Protein AF-A0AAV5TFZ1-F1 (afdb_monomer)

Solvent-accessible surface area (backbone atoms only — not comparable to full-atom values): 11266 Å² total; per-residue (Å²): 116,83,83,77,51,56,68,70,60,54,43,53,53,59,60,73,47,53,71,70,55,48,55,57,45,33,74,72,39,72,68,41,31,50,53,47,30,75,26,56,61,42,80,28,72,37,31,36,39,37,74,44,67,56,76,73,66,87,83,57,84,80,66,71,92,72,70,50,65,26,42,34,42,28,54,55,93,49,75,44,76,33,39,73,65,54,49,49,54,50,46,57,51,40,62,63,62,41,30,54,36,28,26,53,29,33,38,36,44,67,45,96,86,55,58,67,65,59,55,45,66,61,51,70,61,42,46,62,39,26,46,33,43,38,28,78,47,72,70,50,45,54,51,51,52,55,48,50,56,72,74,40,81,84,60,59,54,80,45,80,44,83,49,70,70,46,86,52,95,85,49,77,74,44,41,45,44,39,40,43,37,41,71,54,75,85,77,73,82,84,75,78,84,89,130

Secondary structure (DSSP, 8-state):
-GGGS-HHHHHHHHHHS-HHHHHHHHTT-HHHHHHHHHS---EEEEEEEEEEE----TT-TTS-----EEEEEEETTEEEEE-HHHHHHHHHHHHHH-S-EEEEEEEEE--TTS-HHHHHHHHHTEEEEEEEEE-SSHHHHHHHHHHHHHHHTTTEEEEEEEPPPB--SSS--B--EEEEEEE--------PPP-

Nearest PDB structures (foldseek):
  3e05-assembly1_G  TM=4.568E-01  e=5.303E-02  Geobacter metallireducens GS-15
  1qan-assembly1_A  TM=5.544E-01  e=6.510E-01  Bacillus subtilis
  5cd1-assembly1_D  TM=3.658E-01  e=4.679E-02  Homo sapiens
  1pz1-assembly2_B  TM=3.763E-01  e=3.703E-01  Bacillus subtilis
  3dyt-assembly1_A-2  TM=4.124E-01  e=3.767E+00  Homo sapiens

Sequence (195 aa):
EIFALPNDVLRDIMRRMEIKDRLKLRITCRTFEKLVADTNAGYFDKGSIISCFKRRNFHDFHAHNRKTEMLAINFGDTPFKGDAQSATEFMQLRSRLFNGITFAKFELKVADSIPLEFTRNLIESFKIEELRFHVESQTQLEKCESFSYNFYKKKLDVRHTRCDPLTSTHSGPQRVCRIVMTKGNRNSDSGSVPA

Foldseek 3Di:
DVVVDDLVVLLVVLAPDDLVVLVVQLVPDVVSLVSQAVHAPYEAQEKEKDWDWDDDPPPPPPDDDPRQIWIWIDRHPDIDIGHPVVVVVVQVVCNSRHAEYEYAEYEYEDDPPDPLVSVCVNCVRYHYFWYFYFDQDPVSVVSVVVSCCVNPVPFWDWDFDFDDFDPDVPDPTGGRTGTTTGGPPPPPDPPDDDD

Radius of gyration: 20.82 Å; Cα contacts (8 Å, |Δi|>4): 282; chains: 1; bounding box: 40×48×69 Å

Organism: NCBI:txid358040

InterPro domains:
  IPR001810 F-box domain [PF00646] (4-38)
  IPR001810 F-box domain [PS50181] (1-47)
  IPR001810 F-box domain [SM00256] (5-45)
  IPR036047 F-box-like domain superfamily [SSF81383] (3-38)

Structure (mmCIF, N/CA/C/O backbone):
data_AF-A0AAV5TFZ1-F1
#
_entry.id   AF-A0AAV5TFZ1-F1
#
loop_
_atom_site.group_PDB
_atom_site.id
_atom_site.type_symbol
_atom_site.label_atom_id
_atom_site.label_alt_id
_atom_site.label_comp_id
_atom_site.label_asym_id
_atom_site.label_entity_id
_atom_site.label_seq_id
_atom_site.pdbx_PDB_ins_code
_atom_site.Cartn_x
_atom_site.Cartn_y
_atom_site.Cartn_z
_atom_site.occupancy
_atom_site.B_iso_or_equiv
_atom_site.auth_seq_id
_atom_site.auth_comp_id
_atom_site.auth_asym_id
_atom_site.auth_atom_id
_atom_site.pdbx_PDB_model_num
ATOM 1 N N . GLU A 1 1 ? -20.354 3.788 29.437 1.00 79.56 1 GLU A N 1
ATOM 2 C CA . GLU A 1 1 ? -19.383 4.568 28.638 1.00 79.56 1 GLU A CA 1
ATOM 3 C C . GLU A 1 1 ? -18.561 3.616 27.779 1.00 79.56 1 GLU A C 1
ATOM 5 O O . GLU A 1 1 ? -18.019 2.663 28.318 1.00 79.56 1 GLU A O 1
ATOM 10 N N . ILE A 1 2 ? -18.485 3.817 26.460 1.00 86.56 2 ILE A N 1
ATOM 11 C CA . ILE A 1 2 ? -17.773 2.884 25.560 1.00 86.56 2 ILE A CA 1
ATOM 12 C C . ILE A 1 2 ? -16.264 2.815 25.846 1.00 86.56 2 ILE A C 1
ATOM 14 O O . ILE A 1 2 ? -15.662 1.756 25.729 1.00 86.56 2 ILE A O 1
ATOM 18 N N . PHE A 1 3 ? -15.662 3.919 26.296 1.00 88.00 3 PHE A N 1
ATOM 19 C CA . PHE A 1 3 ? -14.235 3.989 26.626 1.00 88.00 3 PHE A CA 1
ATOM 20 C C . PHE A 1 3 ? -13.863 3.345 27.968 1.00 88.00 3 PHE A C 1
ATOM 22 O O . PHE A 1 3 ? -12.680 3.250 28.273 1.00 88.00 3 PHE A O 1
ATOM 29 N N . ALA A 1 4 ? -14.841 2.879 28.750 1.00 93.56 4 ALA A N 1
ATOM 30 C CA . ALA A 1 4 ? -14.579 2.071 29.940 1.00 93.56 4 ALA A CA 1
ATOM 31 C C . ALA A 1 4 ? -14.235 0.608 29.591 1.00 93.56 4 ALA A C 1
ATOM 33 O O . ALA A 1 4 ? -13.852 -0.164 30.467 1.00 93.56 4 ALA A O 1
ATOM 34 N N . LEU A 1 5 ? -14.386 0.211 28.319 1.00 92.06 5 LEU A N 1
ATOM 35 C CA . LEU A 1 5 ? -14.024 -1.122 27.851 1.00 92.06 5 LEU A CA 1
ATOM 36 C C . LEU A 1 5 ? -12.496 -1.291 27.770 1.00 92.06 5 LEU A C 1
ATOM 38 O O . LEU A 1 5 ? -11.794 -0.351 27.387 1.00 92.06 5 LEU A O 1
ATOM 42 N N . PRO A 1 6 ? -11.972 -2.500 28.043 1.00 93.38 6 PRO A N 1
ATOM 43 C CA . PRO A 1 6 ? -10.570 -2.825 27.811 1.00 93.38 6 PRO A CA 1
ATOM 44 C C . PRO A 1 6 ? -10.116 -2.545 26.368 1.00 93.38 6 PRO A C 1
ATOM 46 O O . PRO A 1 6 ? -10.867 -2.713 25.401 1.00 93.38 6 PRO A O 1
ATOM 49 N N . ASN A 1 7 ? -8.858 -2.125 26.210 1.00 85.19 7 ASN A N 1
ATOM 50 C CA . ASN A 1 7 ? -8.299 -1.710 24.916 1.00 85.19 7 ASN A CA 1
ATOM 51 C C . ASN A 1 7 ? -8.326 -2.816 23.849 1.00 85.19 7 ASN A C 1
ATOM 53 O O . ASN A 1 7 ? -8.468 -2.531 22.663 1.00 85.19 7 ASN A O 1
ATOM 57 N N . ASP A 1 8 ? -8.148 -4.069 24.243 1.00 84.31 8 ASP A N 1
ATOM 58 C CA . ASP A 1 8 ? -8.233 -5.247 23.380 1.00 84.31 8 ASP A CA 1
ATOM 59 C C . ASP A 1 8 ? -9.653 -5.462 22.838 1.00 84.31 8 ASP A C 1
ATOM 61 O O . ASP A 1 8 ? -9.805 -5.681 21.635 1.00 84.31 8 ASP A O 1
ATOM 65 N N . VAL A 1 9 ? -10.685 -5.273 23.669 1.00 90.31 9 VAL A N 1
ATOM 66 C CA . VAL A 1 9 ? -12.096 -5.321 23.244 1.00 90.31 9 VAL A CA 1
ATOM 67 C C . VAL A 1 9 ? -12.403 -4.194 22.260 1.00 90.31 9 VAL A C 1
ATOM 69 O O . VAL A 1 9 ? -12.965 -4.435 21.192 1.00 90.31 9 VAL A O 1
ATOM 72 N N . LEU A 1 10 ? -11.974 -2.964 22.566 1.00 88.69 10 LEU A N 1
ATOM 73 C CA . LEU A 1 10 ? -12.136 -1.822 21.660 1.00 88.69 10 LEU A CA 1
ATOM 74 C C . LEU A 1 10 ? -11.455 -2.066 20.308 1.00 88.69 10 LEU A C 1
ATOM 76 O O . LEU A 1 10 ? -12.015 -1.744 19.260 1.00 88.69 10 LEU A O 1
ATOM 80 N N . ARG A 1 11 ? -10.262 -2.672 20.314 1.00 83.75 11 ARG A N 1
ATOM 81 C CA . ARG A 1 11 ? -9.547 -3.042 19.087 1.00 83.75 11 ARG A CA 1
ATOM 82 C C . ARG A 1 11 ? -10.285 -4.109 18.287 1.00 83.75 11 ARG A C 1
ATOM 84 O O . ARG A 1 11 ? -10.295 -4.008 17.062 1.00 83.75 11 ARG A O 1
ATOM 91 N N . ASP A 1 12 ? -10.885 -5.103 18.939 1.00 83.69 12 ASP A N 1
ATOM 92 C CA . ASP A 1 12 ? -11.656 -6.138 18.244 1.00 83.69 12 ASP A CA 1
ATOM 93 C C . ASP A 1 12 ? -12.926 -5.566 17.604 1.00 83.69 12 ASP A C 1
ATOM 95 O O . ASP A 1 12 ? -13.220 -5.866 16.447 1.00 83.69 12 ASP A O 1
ATOM 99 N N . ILE A 1 13 ? -13.610 -4.645 18.292 1.00 89.12 13 ILE A N 1
ATOM 100 C CA . ILE A 1 13 ? -14.737 -3.896 17.718 1.00 89.12 13 ILE A CA 1
ATOM 101 C C . ILE A 1 13 ? -14.273 -3.133 16.471 1.00 89.12 13 ILE A C 1
ATOM 103 O O . ILE A 1 13 ? -14.836 -3.333 15.397 1.00 89.12 13 ILE A O 1
ATOM 107 N N . MET A 1 14 ? -13.206 -2.327 16.566 1.00 87.38 14 MET A N 1
ATOM 108 C CA . MET A 1 14 ? -12.705 -1.540 15.425 1.00 87.38 14 MET A CA 1
ATOM 109 C C . MET A 1 14 ? -12.285 -2.402 14.225 1.00 87.38 14 MET A C 1
ATOM 111 O O . MET A 1 14 ? -12.377 -1.938 13.090 1.00 87.38 14 MET A O 1
ATOM 115 N N . ARG A 1 15 ? -11.831 -3.643 14.445 1.00 80.94 15 ARG A N 1
ATOM 116 C CA . ARG A 1 15 ? -11.480 -4.584 13.364 1.00 80.94 15 ARG A CA 1
ATOM 117 C C . ARG A 1 15 ? -12.691 -5.093 12.592 1.00 80.94 15 ARG A C 1
ATOM 119 O O . ARG A 1 15 ? -12.553 -5.399 11.414 1.00 80.94 15 ARG A O 1
ATOM 126 N N . ARG A 1 16 ? -13.844 -5.208 13.250 1.00 85.62 16 ARG A N 1
ATOM 127 C CA . ARG A 1 16 ? -15.094 -5.679 12.635 1.00 85.62 16 ARG A CA 1
ATOM 128 C C . ARG A 1 16 ? -15.874 -4.559 11.951 1.00 85.62 16 ARG A C 1
ATOM 130 O O . ARG A 1 16 ? -16.791 -4.841 11.191 1.00 85.62 16 ARG A O 1
ATOM 137 N N . MET A 1 17 ? -15.535 -3.303 12.234 1.00 82.50 17 MET A N 1
ATOM 138 C CA . MET A 1 17 ? -16.204 -2.150 11.643 1.00 82.50 17 MET A CA 1
ATOM 139 C C . MET A 1 17 ? -15.779 -1.927 10.197 1.00 82.50 17 MET A C 1
ATOM 141 O O . MET A 1 17 ? -14.592 -1.964 9.864 1.00 82.50 17 MET A O 1
ATOM 145 N N . GLU A 1 18 ? -16.754 -1.597 9.353 1.00 80.25 18 GLU A N 1
ATOM 146 C CA . GLU A 1 18 ? -16.476 -1.160 7.995 1.00 80.25 18 GLU A CA 1
ATOM 147 C C . GLU A 1 18 ? -15.650 0.128 7.987 1.00 80.25 18 GLU A C 1
ATOM 149 O O . GLU A 1 18 ? -15.740 0.985 8.874 1.00 80.25 18 GLU A O 1
ATOM 154 N N . ILE A 1 19 ? -14.876 0.309 6.917 1.00 77.00 19 ILE A N 1
ATOM 155 C CA . ILE A 1 19 ? -14.022 1.485 6.753 1.00 77.00 19 ILE A CA 1
ATOM 156 C C . ILE A 1 19 ? -14.821 2.792 6.834 1.00 77.00 19 ILE A C 1
ATOM 158 O O . ILE A 1 19 ? -14.370 3.760 7.442 1.00 77.00 19 ILE A O 1
ATOM 162 N N . LYS A 1 20 ? -16.042 2.803 6.284 1.00 78.00 20 LYS A N 1
ATOM 163 C CA . LYS A 1 20 ? -16.938 3.965 6.292 1.00 78.00 20 LYS A CA 1
ATOM 164 C C . LYS A 1 20 ? -17.334 4.357 7.714 1.00 78.00 20 LYS A C 1
ATOM 166 O O . LYS A 1 20 ? -17.339 5.544 8.034 1.00 78.00 20 LYS A O 1
ATOM 171 N N . ASP A 1 21 ? -17.616 3.386 8.575 1.00 84.81 21 ASP A N 1
ATOM 172 C CA . ASP A 1 21 ? -18.022 3.655 9.954 1.00 84.81 21 ASP A CA 1
ATOM 173 C C . ASP A 1 21 ? -16.840 4.064 10.825 1.00 84.81 21 ASP A C 1
ATOM 175 O O . ASP A 1 21 ? -16.968 4.963 11.655 1.00 84.81 21 ASP A O 1
ATOM 179 N N . ARG A 1 22 ? -15.652 3.506 10.570 1.00 85.19 22 ARG A N 1
ATOM 180 C CA . ARG A 1 22 ? -14.409 3.980 11.196 1.00 85.19 22 ARG A CA 1
ATOM 181 C C . ARG A 1 22 ? -14.141 5.452 10.882 1.00 85.19 22 ARG A C 1
ATOM 183 O O . ARG A 1 22 ? -13.750 6.204 11.773 1.00 85.19 22 ARG A O 1
ATOM 190 N N . LEU A 1 23 ? -14.389 5.885 9.643 1.00 81.50 23 LEU A N 1
ATOM 191 C CA . LEU A 1 23 ? -14.258 7.294 9.255 1.00 81.50 23 LEU A CA 1
ATOM 192 C C . LEU A 1 23 ? -15.267 8.191 9.987 1.00 81.50 23 LEU A C 1
ATOM 194 O O . LEU A 1 23 ? -14.889 9.259 10.466 1.00 81.50 23 LEU A O 1
ATOM 198 N N . LYS A 1 24 ? -16.522 7.747 10.132 1.00 85.88 24 LYS A N 1
ATOM 199 C CA . LYS A 1 24 ? -17.548 8.473 10.904 1.00 85.88 24 LYS A CA 1
ATOM 200 C C . LYS A 1 24 ? -17.220 8.546 12.399 1.00 85.88 24 LYS A C 1
ATOM 202 O O . LYS A 1 24 ? -17.413 9.590 13.013 1.00 85.88 24 LYS A O 1
ATOM 207 N N . LEU A 1 25 ? -16.697 7.471 12.988 1.00 88.50 25 LEU A N 1
ATOM 208 C CA . LEU A 1 25 ? -16.260 7.476 14.388 1.00 88.50 25 LEU A CA 1
ATOM 209 C C . LEU A 1 25 ? -15.115 8.457 14.625 1.00 88.50 25 LEU A C 1
ATOM 211 O O . LEU A 1 25 ? -15.050 9.136 15.646 1.00 88.50 25 LEU A O 1
ATOM 215 N N . ARG A 1 26 ? -14.202 8.560 13.660 1.00 83.94 26 ARG A N 1
ATOM 216 C CA . ARG A 1 26 ? -13.047 9.446 13.774 1.00 83.94 26 ARG A CA 1
ATOM 217 C C . ARG A 1 26 ? -13.452 10.912 13.956 1.00 83.94 26 ARG A C 1
ATOM 219 O O . ARG A 1 26 ? -12.813 11.626 14.720 1.00 83.94 26 ARG A O 1
ATOM 226 N N . ILE A 1 27 ? -14.508 11.356 13.274 1.00 86.69 27 ILE A N 1
ATOM 227 C CA . ILE A 1 27 ? -14.981 12.746 13.362 1.00 86.69 27 ILE A CA 1
ATOM 228 C C . ILE A 1 27 ? -15.782 13.029 14.639 1.00 86.69 27 ILE A C 1
ATOM 230 O O . ILE A 1 27 ? -16.093 14.185 14.907 1.00 86.69 27 ILE A O 1
ATOM 234 N N . THR A 1 28 ? -16.125 12.007 15.432 1.00 90.88 28 THR A N 1
ATOM 235 C CA . THR A 1 28 ? -16.981 12.186 16.611 1.00 90.88 28 THR A CA 1
ATOM 236 C C . THR A 1 28 ? -16.225 12.836 17.773 1.00 90.88 28 THR A C 1
ATOM 238 O O . THR A 1 28 ? -16.751 13.747 18.407 1.00 90.88 28 THR A O 1
ATOM 241 N N . CYS A 1 29 ? -14.990 12.401 18.064 1.00 90.94 29 CYS A N 1
ATOM 242 C CA . CYS A 1 29 ? -14.119 13.042 19.059 1.00 90.94 29 CYS A CA 1
ATOM 243 C C . CYS A 1 29 ? -12.639 12.632 18.907 1.00 90.94 29 CYS A C 1
ATOM 245 O O . CYS A 1 29 ? -12.322 11.614 18.291 1.00 90.94 29 CYS A O 1
ATOM 247 N N . ARG A 1 30 ? -11.722 13.380 19.548 1.00 87.56 30 ARG A N 1
ATOM 248 C CA . ARG A 1 30 ? -10.266 13.100 19.527 1.00 87.56 30 ARG A CA 1
ATOM 249 C C . ARG A 1 30 ? -9.902 11.713 20.071 1.00 87.56 30 ARG A C 1
ATOM 251 O O . ARG A 1 30 ? -8.942 11.103 19.608 1.00 87.56 30 ARG A O 1
ATOM 258 N N . THR A 1 31 ? -10.657 11.199 21.042 1.00 89.00 31 THR A N 1
ATOM 259 C CA . THR A 1 31 ? -10.414 9.864 21.613 1.00 89.00 31 THR A CA 1
ATOM 260 C C . THR A 1 31 ? -10.741 8.763 20.606 1.00 89.00 31 THR A C 1
ATOM 262 O O . THR A 1 31 ? -9.948 7.837 20.445 1.00 89.00 31 THR A O 1
ATOM 265 N N . PHE A 1 32 ? -11.855 8.883 19.872 1.00 88.44 32 PHE A N 1
ATOM 266 C CA . PHE A 1 32 ? -12.162 7.968 18.772 1.00 88.44 32 PHE A CA 1
ATOM 267 C C . PHE A 1 32 ? -11.182 8.115 17.616 1.00 88.44 32 PHE A C 1
ATOM 269 O O . PHE A 1 32 ? -10.774 7.104 17.055 1.00 88.44 32 PHE A O 1
ATOM 276 N N . GLU A 1 33 ? -10.758 9.337 17.287 1.00 85.19 33 GLU A N 1
ATOM 277 C CA . GLU A 1 33 ? -9.708 9.545 16.290 1.00 85.19 33 GLU A CA 1
ATOM 278 C C . GLU A 1 33 ? -8.449 8.747 16.637 1.00 85.19 33 GLU A C 1
ATOM 280 O O . 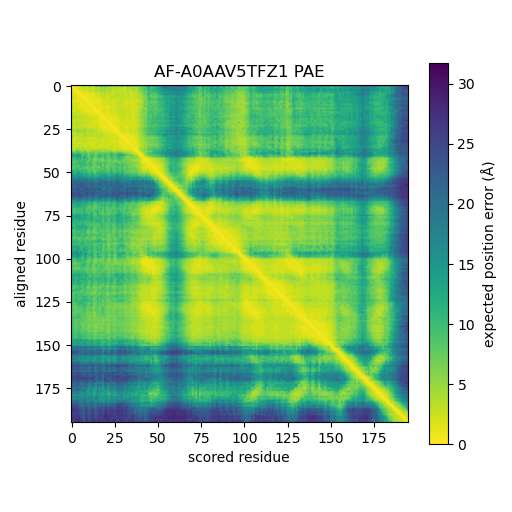GLU A 1 33 ? -7.960 7.987 15.801 1.00 85.19 33 GLU A O 1
ATOM 285 N N . LYS A 1 34 ? -7.967 8.868 17.879 1.00 85.12 34 LYS A N 1
ATOM 286 C CA . LYS A 1 34 ? -6.801 8.122 18.352 1.00 85.12 34 LYS A CA 1
ATOM 287 C C . LYS A 1 34 ? -7.046 6.611 18.327 1.00 85.12 34 LYS A C 1
ATOM 289 O O . LYS A 1 34 ? -6.211 5.871 17.823 1.00 85.12 34 LYS A O 1
ATOM 294 N N . LEU A 1 35 ? -8.209 6.149 18.788 1.00 86.62 35 LEU A N 1
ATOM 295 C CA . LEU A 1 35 ? -8.564 4.726 18.779 1.00 86.62 35 LEU A CA 1
ATOM 296 C C . LEU A 1 35 ? -8.598 4.136 17.356 1.00 86.62 35 LEU A C 1
ATOM 298 O O . LEU A 1 35 ? -8.068 3.050 17.119 1.00 86.62 35 LEU A O 1
ATOM 302 N N . VAL A 1 36 ? -9.196 4.849 16.400 1.00 84.00 36 VAL A N 1
ATOM 303 C CA . VAL A 1 36 ? -9.271 4.439 14.989 1.00 84.00 36 VAL A CA 1
ATOM 304 C C . VAL A 1 36 ? -7.890 4.470 14.332 1.00 84.00 36 VAL A C 1
ATOM 306 O O . VAL A 1 36 ? -7.588 3.585 13.530 1.00 84.00 36 VAL A O 1
ATOM 309 N N . ALA A 1 37 ? -7.056 5.455 14.678 1.00 80.25 37 ALA A N 1
ATOM 310 C CA . ALA A 1 37 ? -5.694 5.578 14.171 1.00 80.25 37 ALA A CA 1
ATOM 311 C C . ALA A 1 37 ? -4.754 4.505 14.739 1.00 80.25 37 ALA A C 1
ATOM 313 O O . ALA A 1 37 ? -3.895 4.024 14.012 1.00 80.25 37 ALA A O 1
ATOM 314 N N . ASP A 1 38 ? -4.920 4.101 15.999 1.00 79.94 38 ASP A N 1
ATOM 315 C CA . ASP A 1 38 ? -4.067 3.107 16.668 1.00 79.94 38 ASP A CA 1
ATOM 316 C C . ASP A 1 38 ? -4.492 1.655 16.375 1.00 79.94 38 ASP A C 1
ATOM 318 O O . ASP A 1 38 ? -3.786 0.697 16.710 1.00 79.94 38 ASP A O 1
ATOM 322 N N . THR A 1 39 ? -5.658 1.458 15.757 1.00 75.94 39 THR A N 1
ATOM 323 C CA . THR A 1 39 ? -6.177 0.136 15.397 1.00 75.94 39 THR A CA 1
ATOM 324 C C . THR A 1 39 ? -5.762 -0.256 13.989 1.00 75.94 39 THR A C 1
ATOM 326 O O . THR A 1 39 ? -5.900 0.521 13.046 1.00 75.94 39 THR A O 1
ATOM 329 N N . ASN A 1 40 ? -5.296 -1.503 13.839 1.00 69.94 40 ASN A N 1
ATOM 330 C CA . ASN A 1 40 ? -4.928 -2.078 12.545 1.00 69.94 40 ASN A CA 1
ATOM 331 C C . ASN A 1 40 ? -6.050 -1.802 11.527 1.00 69.94 40 ASN A C 1
ATOM 333 O O . ASN A 1 40 ? -7.210 -2.168 11.738 1.00 69.94 40 ASN A O 1
ATOM 337 N N . ALA A 1 41 ? -5.713 -1.073 10.467 1.00 71.94 41 ALA A N 1
ATOM 338 C CA . ALA A 1 41 ? -6.666 -0.653 9.446 1.00 71.94 41 ALA A CA 1
ATOM 339 C C . ALA A 1 41 ? -7.233 -1.813 8.612 1.00 71.94 41 ALA A C 1
ATOM 341 O O . ALA A 1 41 ? -8.215 -1.624 7.902 1.00 71.94 41 ALA A O 1
ATOM 342 N N . GLY A 1 42 ? -6.643 -3.001 8.728 1.00 77.50 42 GLY A N 1
ATOM 343 C CA . GLY A 1 42 ? -7.107 -4.212 8.079 1.00 77.50 42 GLY A CA 1
ATOM 344 C C . GLY A 1 42 ? -5.955 -5.053 7.548 1.00 77.50 42 GLY A C 1
ATOM 345 O O . GLY A 1 42 ? -4.799 -4.619 7.459 1.00 77.50 42 GLY A O 1
ATOM 346 N N . TYR A 1 43 ? -6.311 -6.276 7.182 1.00 84.50 43 TYR A N 1
ATOM 347 C CA . TYR A 1 43 ? -5.466 -7.178 6.422 1.00 84.50 43 TYR A CA 1
ATOM 348 C C . TYR A 1 43 ? -5.951 -7.187 4.975 1.00 84.50 43 TYR A C 1
ATOM 350 O O . TYR A 1 43 ? -7.145 -7.330 4.727 1.00 84.50 43 TYR A O 1
ATOM 358 N N . PHE A 1 44 ? -5.027 -7.035 4.036 1.00 88.00 44 PHE A N 1
ATOM 359 C CA . PHE A 1 44 ? -5.285 -7.213 2.617 1.00 88.00 44 PHE A CA 1
ATOM 360 C C . PHE A 1 44 ? -4.444 -8.377 2.113 1.00 88.00 44 PHE A C 1
ATOM 362 O O . PHE A 1 44 ? -3.227 -8.407 2.310 1.00 88.00 44 PHE A O 1
ATOM 369 N N . ASP A 1 45 ? -5.068 -9.297 1.387 1.00 90.81 45 ASP A N 1
ATOM 370 C CA . ASP A 1 45 ? -4.340 -10.413 0.781 1.00 90.81 45 ASP A CA 1
ATOM 371 C C . ASP A 1 45 ? -3.297 -9.913 -0.223 1.00 90.81 45 ASP A C 1
ATOM 373 O O . ASP A 1 45 ? -2.220 -10.492 -0.377 1.00 90.81 45 ASP A O 1
ATOM 377 N N . LYS A 1 46 ? -3.615 -8.824 -0.934 1.00 93.38 46 LYS A N 1
ATOM 378 C CA . LYS A 1 46 ? -2.778 -8.279 -2.002 1.00 93.38 46 LYS A CA 1
ATOM 379 C C . LYS A 1 46 ? -2.784 -6.755 -2.006 1.00 93.38 46 LYS A C 1
ATOM 381 O O . LYS A 1 46 ? -3.816 -6.120 -1.793 1.00 93.38 46 LYS A O 1
ATOM 386 N N . GLY A 1 47 ? -1.633 -6.173 -2.313 1.00 93.12 47 GLY A N 1
ATOM 387 C CA . GLY A 1 47 ? -1.495 -4.771 -2.690 1.00 93.12 47 GLY A CA 1
ATOM 388 C C . GLY A 1 47 ? -0.484 -4.612 -3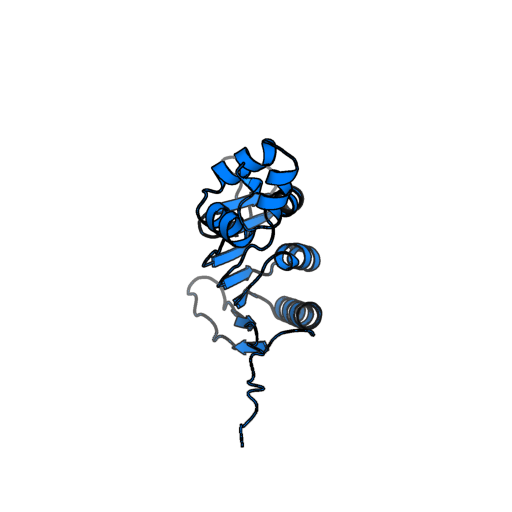.818 1.00 93.12 47 GLY A C 1
ATOM 389 O O . GLY A 1 47 ? 0.346 -5.495 -4.040 1.00 93.12 47 GLY A O 1
ATOM 390 N N . SER A 1 48 ? -0.556 -3.511 -4.561 1.00 93.75 48 SER A N 1
ATOM 391 C CA . SER A 1 48 ? 0.424 -3.255 -5.617 1.00 93.75 48 SER A CA 1
ATOM 392 C C . SER A 1 48 ? 0.621 -1.782 -5.929 1.00 93.75 48 SER A C 1
ATOM 394 O O . SER A 1 48 ? -0.324 -1.003 -5.829 1.00 93.75 48 SER A O 1
ATOM 396 N N . ILE A 1 49 ? 1.807 -1.432 -6.424 1.00 91.94 49 ILE A N 1
ATOM 397 C CA . ILE A 1 49 ? 2.094 -0.134 -7.040 1.00 91.94 49 ILE A CA 1
ATOM 398 C C . ILE A 1 49 ? 2.563 -0.371 -8.467 1.00 91.94 49 ILE A C 1
ATOM 400 O O . ILE A 1 49 ? 3.492 -1.146 -8.705 1.00 91.94 49 ILE A O 1
ATOM 404 N N . ILE A 1 50 ? 1.903 0.289 -9.415 1.00 90.19 50 ILE A N 1
ATOM 405 C CA . ILE A 1 50 ? 2.138 0.114 -10.844 1.00 90.19 50 ILE A CA 1
ATOM 406 C C . ILE A 1 50 ? 2.188 1.493 -11.505 1.00 90.19 50 ILE A C 1
ATOM 408 O O . ILE A 1 50 ? 1.264 2.287 -11.343 1.00 90.19 50 ILE A O 1
ATOM 412 N N . SER A 1 51 ? 3.236 1.772 -12.284 1.00 86.38 51 SER A N 1
ATOM 413 C CA . SER A 1 51 ? 3.203 2.893 -13.231 1.00 86.38 51 SER A CA 1
ATOM 414 C C . SER A 1 51 ? 2.332 2.517 -14.429 1.00 86.38 51 SER A C 1
ATOM 416 O O . SER A 1 51 ? 2.501 1.455 -15.035 1.00 86.38 51 SER A O 1
ATOM 418 N N . CYS A 1 52 ? 1.383 3.379 -14.774 1.00 82.69 52 CYS A N 1
ATOM 419 C CA . CYS A 1 52 ? 0.537 3.229 -15.943 1.00 82.69 52 CYS A CA 1
ATOM 420 C C . CYS A 1 52 ? 0.473 4.541 -16.725 1.00 82.69 52 CYS A C 1
ATOM 422 O O . CYS A 1 52 ? 0.482 5.630 -16.165 1.00 82.69 52 CYS A O 1
ATOM 424 N N . PHE A 1 53 ? 0.375 4.459 -18.046 1.00 79.62 53 PHE A N 1
ATOM 425 C CA . PHE A 1 53 ? 0.207 5.649 -18.875 1.00 79.62 53 PHE A CA 1
ATOM 426 C C . PHE A 1 53 ? -1.276 5.881 -19.122 1.00 79.62 53 PHE A C 1
ATOM 428 O O . PHE A 1 53 ? -1.980 4.972 -19.576 1.00 79.62 53 PHE A O 1
ATOM 435 N N . LYS A 1 54 ? -1.760 7.104 -18.876 1.00 74.31 54 LYS A N 1
ATOM 436 C CA . LYS A 1 54 ? -3.110 7.472 -19.308 1.00 74.31 54 LYS A CA 1
ATOM 437 C C . LYS A 1 54 ? -3.100 7.518 -20.830 1.00 74.31 54 LYS A C 1
ATOM 439 O O . LYS A 1 54 ? -2.507 8.419 -21.423 1.00 74.31 54 LYS A O 1
ATOM 444 N N . ARG A 1 55 ? -3.754 6.555 -21.483 1.00 64.94 55 ARG A N 1
ATOM 445 C CA . ARG A 1 55 ? -4.129 6.743 -22.885 1.00 64.94 55 ARG A CA 1
ATOM 446 C C . ARG A 1 55 ? -5.153 7.873 -22.891 1.00 64.94 55 ARG A C 1
ATOM 448 O O . ARG A 1 55 ? -6.207 7.739 -22.273 1.00 64.94 55 ARG A O 1
ATOM 455 N N . ARG A 1 56 ? -4.819 9.010 -23.508 1.00 59.50 56 ARG A N 1
ATOM 456 C CA . ARG A 1 56 ? -5.849 10.000 -23.834 1.00 59.50 56 ARG A CA 1
ATOM 457 C C . ARG A 1 56 ? -6.869 9.306 -24.732 1.00 59.50 56 ARG A C 1
ATOM 459 O O . ARG A 1 56 ? -6.496 8.442 -25.528 1.00 59.50 56 ARG A O 1
ATOM 466 N N . ASN A 1 57 ? -8.145 9.629 -24.540 1.00 61.16 57 ASN A N 1
ATOM 467 C CA . ASN A 1 57 ? -9.212 9.105 -25.381 1.00 61.16 57 ASN A CA 1
ATOM 468 C C . ASN A 1 57 ? -8.842 9.340 -26.851 1.00 61.16 57 ASN A C 1
ATOM 470 O O . ASN A 1 57 ? -8.287 10.385 -27.188 1.00 61.16 57 ASN A O 1
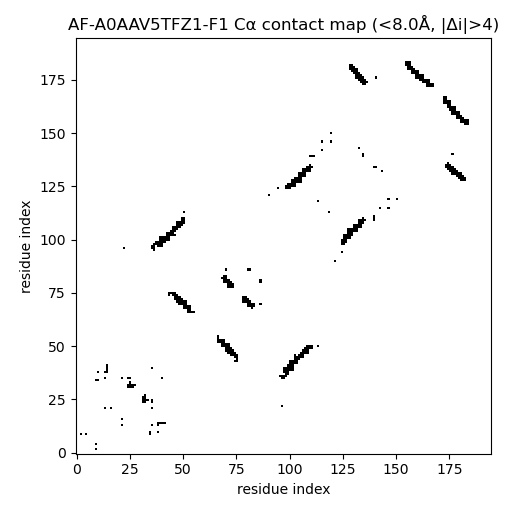ATOM 474 N N . PHE A 1 58 ? -9.151 8.365 -27.706 1.00 56.31 58 PHE A N 1
ATOM 475 C CA . PHE A 1 58 ? -8.783 8.335 -29.126 1.00 56.31 58 PHE A CA 1
ATOM 476 C C . PHE A 1 58 ? -9.224 9.570 -29.936 1.00 56.31 58 PHE A C 1
ATOM 478 O O . PHE A 1 58 ? -8.821 9.699 -31.082 1.00 56.31 58 PHE A O 1
ATOM 485 N N . HIS A 1 59 ? -10.020 10.483 -29.376 1.00 56.78 59 HIS A N 1
ATOM 486 C CA . HIS A 1 59 ? -10.510 11.669 -30.075 1.00 56.78 59 HIS A CA 1
ATOM 487 C C . HIS A 1 59 ? -9.547 12.870 -30.095 1.00 56.78 59 HIS A C 1
ATOM 489 O O . HIS A 1 59 ? -9.760 13.769 -30.898 1.00 56.78 59 HIS A O 1
ATOM 495 N N . ASP A 1 60 ? -8.453 12.867 -29.324 1.00 57.31 60 ASP A N 1
ATOM 496 C CA . ASP A 1 60 ? -7.452 13.954 -29.327 1.00 57.31 60 ASP A CA 1
ATOM 497 C C . ASP A 1 60 ? -6.203 13.604 -30.161 1.00 57.31 60 ASP A C 1
ATOM 499 O O . ASP A 1 60 ? -5.064 13.690 -29.695 1.00 57.31 60 ASP A O 1
ATOM 503 N N . PHE A 1 61 ? -6.399 13.199 -31.421 1.00 54.72 61 PHE A N 1
ATOM 504 C CA . PHE A 1 61 ? -5.313 12.764 -32.318 1.00 54.72 61 PHE A CA 1
ATOM 505 C C . PHE A 1 61 ? -4.260 13.847 -32.627 1.00 54.72 61 PHE A C 1
ATOM 507 O O . PHE A 1 61 ? -3.161 13.519 -33.071 1.00 54.72 61 PHE A O 1
ATOM 514 N N . HIS A 1 62 ? -4.556 15.123 -32.360 1.00 58.88 62 HIS A N 1
ATOM 515 C CA . HIS A 1 62 ? -3.669 16.247 -32.683 1.00 58.88 62 HIS A CA 1
ATOM 516 C C . HIS A 1 62 ? -3.054 16.957 -31.468 1.00 58.88 62 HIS A C 1
ATOM 518 O O . HIS A 1 62 ? -2.181 17.808 -31.633 1.00 58.88 62 HIS A O 1
ATOM 524 N N . ALA A 1 63 ? -3.424 16.589 -30.237 1.00 57.62 63 ALA A N 1
ATOM 525 C CA . ALA A 1 63 ? -2.858 17.202 -29.040 1.00 57.62 63 ALA A CA 1
ATOM 526 C C . ALA A 1 63 ? -1.590 16.453 -28.606 1.00 57.62 63 ALA A C 1
ATOM 528 O O . ALA A 1 63 ? -1.664 15.522 -27.807 1.00 57.62 63 ALA A O 1
ATOM 529 N N . HIS A 1 64 ? -0.442 16.867 -29.158 1.00 55.09 64 HIS A N 1
ATOM 530 C CA . HIS A 1 64 ? 0.932 16.526 -28.760 1.00 55.09 64 HIS A CA 1
ATOM 531 C C . HIS A 1 64 ? 1.073 15.423 -27.696 1.00 55.09 64 HIS A C 1
ATOM 533 O O . HIS A 1 64 ? 0.832 15.673 -26.517 1.00 55.09 64 HIS A O 1
ATOM 539 N N . ASN A 1 65 ? 1.538 14.257 -28.161 1.00 56.72 65 ASN A N 1
ATOM 540 C CA . ASN A 1 65 ? 2.168 13.062 -27.561 1.00 56.72 65 ASN A CA 1
ATOM 541 C C . ASN A 1 65 ? 2.712 13.065 -26.103 1.00 56.72 65 ASN A C 1
ATOM 543 O O . ASN A 1 65 ? 3.622 12.303 -25.776 1.00 56.72 65 ASN A O 1
ATOM 547 N N . ARG A 1 66 ? 2.184 13.861 -25.176 1.00 60.34 66 ARG A N 1
ATOM 548 C CA . ARG A 1 66 ? 2.556 13.812 -23.763 1.00 60.34 66 ARG A CA 1
ATOM 549 C C . ARG A 1 66 ? 1.759 12.694 -23.111 1.00 60.34 66 ARG A C 1
ATOM 551 O O . ARG A 1 66 ? 0.627 12.890 -22.672 1.00 60.34 66 ARG A O 1
ATOM 558 N N . LYS A 1 67 ? 2.356 11.502 -23.073 1.00 69.06 67 LYS A N 1
ATOM 559 C CA . LYS A 1 67 ? 1.905 10.429 -22.187 1.00 69.06 67 LYS A CA 1
ATOM 560 C C . LYS A 1 67 ? 2.052 10.942 -20.757 1.00 69.06 67 LYS A C 1
ATOM 562 O O . LYS A 1 67 ? 3.164 11.035 -20.251 1.00 69.06 67 LYS A O 1
ATOM 567 N N . THR A 1 68 ? 0.942 11.319 -20.129 1.00 75.06 68 THR A N 1
ATOM 568 C CA . THR A 1 68 ? 0.942 11.597 -18.694 1.00 75.06 68 THR A CA 1
ATOM 569 C C . THR A 1 68 ? 1.043 10.260 -17.987 1.00 75.06 68 THR A C 1
ATOM 571 O O . THR A 1 68 ? 0.168 9.394 -18.109 1.00 75.06 68 THR A O 1
ATOM 574 N N . GLU A 1 69 ? 2.156 10.081 -17.304 1.00 80.56 69 GLU A N 1
ATOM 575 C CA . GLU A 1 69 ? 2.343 8.957 -16.420 1.00 80.56 69 GLU A CA 1
ATOM 576 C C . GLU A 1 69 ? 1.458 9.102 -15.183 1.00 80.56 69 GLU A C 1
ATOM 578 O O . GLU A 1 69 ? 1.330 10.181 -14.607 1.00 80.56 69 GLU A O 1
ATOM 583 N N . MET A 1 70 ? 0.826 8.002 -14.802 1.00 86.62 70 MET A N 1
ATOM 584 C CA . MET A 1 70 ? -0.003 7.880 -13.617 1.00 86.62 70 MET A CA 1
ATOM 585 C C . MET A 1 70 ? 0.512 6.730 -12.762 1.00 86.62 70 MET A C 1
ATOM 587 O O . MET A 1 70 ? 0.892 5.670 -13.254 1.00 86.62 70 MET A O 1
ATOM 591 N N . LEU A 1 71 ? 0.433 6.914 -11.458 1.00 88.31 71 LEU A N 1
ATOM 592 C CA . LEU A 1 71 ? 0.616 5.873 -10.476 1.00 88.31 71 LEU A CA 1
ATOM 593 C C . LEU A 1 71 ? -0.736 5.207 -10.197 1.00 88.31 71 LEU A C 1
ATOM 595 O O . LEU A 1 71 ? -1.725 5.881 -9.903 1.00 88.31 71 LEU A O 1
ATOM 599 N N . ALA A 1 72 ? -0.772 3.882 -10.265 1.00 89.50 72 ALA A N 1
ATOM 600 C CA . ALA A 1 72 ? -1.865 3.077 -9.747 1.00 89.50 72 ALA A CA 1
ATOM 601 C C . ALA A 1 72 ? -1.418 2.396 -8.446 1.00 89.50 72 ALA A C 1
ATOM 603 O O . ALA A 1 72 ? -0.464 1.616 -8.454 1.00 89.50 72 ALA A O 1
ATOM 604 N N . ILE A 1 73 ? -2.105 2.684 -7.341 1.00 90.00 73 ILE A N 1
ATOM 605 C CA . ILE A 1 73 ? -1.920 2.022 -6.045 1.00 90.00 73 ILE A CA 1
ATOM 606 C C . ILE A 1 73 ? -3.166 1.180 -5.786 1.00 90.00 73 ILE A C 1
ATOM 608 O O . ILE A 1 73 ? -4.259 1.724 -5.696 1.00 90.00 73 ILE A O 1
ATOM 612 N N . ASN A 1 74 ? -3.021 -0.133 -5.648 1.00 90.81 74 ASN A N 1
ATOM 613 C CA . ASN A 1 74 ? -4.143 -1.029 -5.374 1.00 90.81 74 ASN A CA 1
ATOM 614 C C . ASN A 1 74 ? -4.028 -1.583 -3.956 1.00 90.81 74 ASN A C 1
ATOM 616 O O . ASN A 1 74 ? -2.987 -2.143 -3.605 1.00 90.81 74 ASN A O 1
ATOM 620 N N . PHE A 1 75 ? -5.099 -1.464 -3.170 1.00 88.31 75 PHE A N 1
ATOM 621 C CA . PHE A 1 75 ? -5.263 -2.148 -1.884 1.00 88.31 75 PHE A CA 1
ATOM 622 C C . PHE A 1 75 ? -6.424 -3.138 -2.013 1.00 88.31 75 PHE A C 1
ATOM 624 O O . PHE A 1 75 ? -7.586 -2.729 -2.044 1.00 88.31 75 PHE A O 1
ATOM 631 N N . GLY A 1 76 ? -6.120 -4.431 -2.161 1.00 85.44 76 GLY A N 1
ATOM 632 C CA . GLY A 1 76 ? -7.106 -5.419 -2.605 1.00 85.44 76 GLY A CA 1
ATOM 633 C C . GLY A 1 76 ? -7.756 -4.985 -3.922 1.00 85.44 76 GLY A C 1
ATOM 634 O O . GLY A 1 76 ? -7.058 -4.640 -4.877 1.00 85.44 76 GLY A O 1
ATOM 635 N N . ASP A 1 77 ? -9.086 -4.916 -3.927 1.00 81.25 77 ASP A N 1
ATOM 636 C CA . ASP A 1 77 ? -9.892 -4.521 -5.090 1.00 81.25 77 ASP A CA 1
ATOM 637 C C . ASP A 1 77 ? -10.160 -3.008 -5.174 1.00 81.25 77 ASP A C 1
ATOM 639 O O . ASP A 1 77 ? -10.987 -2.563 -5.968 1.00 81.25 77 ASP A O 1
ATOM 643 N N . THR A 1 78 ? -9.480 -2.195 -4.356 1.00 80.75 78 THR A N 1
ATOM 644 C CA . THR A 1 78 ? -9.658 -0.734 -4.330 1.00 80.75 78 THR A CA 1
ATOM 645 C C . THR A 1 78 ? -8.483 -0.033 -5.023 1.00 80.75 78 THR A C 1
ATOM 647 O O . THR A 1 78 ? -7.440 0.174 -4.393 1.00 80.75 78 THR A O 1
ATOM 650 N N . PRO A 1 79 ? -8.612 0.337 -6.313 1.00 86.69 79 PRO A N 1
ATOM 651 C CA . PRO A 1 79 ? -7.573 1.056 -7.032 1.00 86.69 79 PRO A CA 1
ATOM 652 C C . PRO A 1 79 ? -7.644 2.561 -6.760 1.00 86.69 79 PRO A C 1
ATOM 654 O O . PRO A 1 79 ? -8.675 3.205 -6.950 1.00 86.69 79 PRO A O 1
ATOM 657 N N . PHE A 1 80 ? -6.508 3.149 -6.418 1.00 87.25 80 PHE A N 1
ATOM 658 C CA . PHE A 1 80 ? -6.246 4.575 -6.527 1.00 87.25 80 PHE A CA 1
ATOM 659 C C . PHE A 1 80 ? -5.430 4.828 -7.796 1.00 87.25 80 PHE A C 1
ATOM 661 O O . PHE A 1 80 ? -4.445 4.137 -8.046 1.00 87.25 80 PHE A O 1
ATOM 668 N N . LYS A 1 81 ? -5.826 5.815 -8.604 1.00 89.38 81 LYS A N 1
ATOM 669 C CA . LYS A 1 81 ? -5.097 6.231 -9.809 1.00 89.38 81 LYS A CA 1
ATOM 670 C C . LYS A 1 81 ? -4.915 7.739 -9.781 1.00 89.38 81 LYS A C 1
ATOM 672 O O . LYS A 1 81 ? -5.902 8.463 -9.693 1.00 89.38 81 LYS A O 1
ATOM 677 N N . GLY A 1 82 ? -3.680 8.201 -9.902 1.00 87.44 82 GLY A N 1
ATOM 678 C CA . GLY A 1 82 ? -3.362 9.625 -9.901 1.00 87.44 82 GLY A CA 1
ATOM 679 C C . GLY A 1 82 ? -1.951 9.881 -10.402 1.00 87.44 82 GLY A C 1
ATOM 680 O O . GLY A 1 82 ? -1.201 8.946 -10.660 1.00 87.44 82 GLY A O 1
ATOM 681 N N . ASP A 1 83 ? -1.580 11.142 -10.565 1.00 86.69 83 ASP A N 1
ATOM 682 C CA . ASP A 1 83 ? -0.175 11.507 -10.748 1.00 86.69 83 ASP A CA 1
ATOM 683 C C . ASP A 1 83 ? 0.610 11.385 -9.423 1.00 86.69 83 ASP A C 1
ATOM 685 O O . ASP A 1 83 ? 0.069 11.003 -8.379 1.00 86.69 83 ASP A O 1
ATOM 689 N N . ALA A 1 84 ? 1.911 11.683 -9.457 1.00 80.31 84 ALA A N 1
ATOM 690 C CA . ALA A 1 84 ? 2.773 11.605 -8.276 1.00 80.31 84 ALA A CA 1
ATOM 691 C C . ALA A 1 84 ? 2.334 12.559 -7.147 1.00 80.31 84 ALA A C 1
ATOM 693 O O . ALA A 1 84 ? 2.462 12.223 -5.966 1.00 80.31 84 ALA A O 1
ATOM 694 N N . GLN A 1 85 ? 1.784 13.728 -7.493 1.00 85.25 85 GLN A N 1
ATOM 695 C CA . GLN A 1 85 ? 1.281 14.686 -6.510 1.00 85.25 85 GLN A CA 1
ATOM 696 C C . GLN A 1 85 ? 0.027 14.147 -5.817 1.00 85.25 85 GLN A C 1
ATOM 698 O O . GLN A 1 85 ? -0.003 14.051 -4.591 1.00 85.25 85 GLN A O 1
ATOM 703 N N . SER A 1 86 ? -0.953 13.687 -6.592 1.00 86.38 86 SER A N 1
ATOM 704 C CA . SER A 1 86 ? -2.180 13.066 -6.087 1.00 86.38 86 SER A CA 1
ATOM 705 C C . SER A 1 86 ? -1.867 11.849 -5.215 1.00 86.38 86 SER A C 1
ATOM 707 O O . SER A 1 86 ? -2.504 11.630 -4.188 1.00 86.38 86 SER A O 1
ATOM 709 N N . ALA A 1 87 ? -0.860 11.054 -5.590 1.00 82.62 87 ALA A N 1
ATOM 710 C CA . ALA A 1 87 ? -0.406 9.923 -4.787 1.00 82.62 87 ALA A CA 1
ATOM 711 C C . ALA A 1 87 ? 0.216 10.361 -3.450 1.00 82.62 87 ALA A C 1
ATOM 713 O O . ALA A 1 87 ? 0.023 9.698 -2.432 1.00 82.62 87 ALA A O 1
ATOM 714 N N . THR A 1 88 ? 0.922 11.492 -3.428 1.00 82.44 88 THR A N 1
ATOM 715 C CA . THR A 1 88 ? 1.472 12.082 -2.199 1.00 82.44 88 THR A CA 1
ATOM 716 C C . THR A 1 88 ? 0.359 12.585 -1.279 1.00 82.44 88 THR A C 1
ATOM 718 O O . THR A 1 88 ? 0.365 12.279 -0.088 1.00 82.44 88 THR A O 1
ATOM 721 N N . GLU A 1 89 ? -0.634 13.290 -1.821 1.00 85.31 89 GLU A N 1
ATOM 722 C CA . GLU A 1 89 ? -1.809 13.755 -1.069 1.00 85.31 89 GLU A CA 1
ATOM 723 C C . GLU A 1 89 ? -2.621 12.579 -0.516 1.00 85.31 89 GLU A C 1
ATOM 725 O O . GLU A 1 89 ? -2.968 12.553 0.668 1.00 85.31 89 GLU A O 1
ATOM 730 N N . PHE A 1 90 ? -2.840 11.548 -1.339 1.00 83.69 90 PHE A N 1
ATOM 731 C CA . PHE A 1 90 ? -3.439 10.290 -0.903 1.00 83.69 90 PHE A CA 1
ATOM 732 C C . PHE A 1 90 ? -2.658 9.675 0.257 1.00 83.69 90 PHE A C 1
ATOM 734 O O . PHE A 1 90 ? -3.259 9.190 1.213 1.00 83.69 90 PHE A O 1
ATOM 741 N N . MET A 1 91 ? -1.327 9.738 0.222 1.00 78.75 91 MET A N 1
ATOM 742 C CA . MET A 1 91 ? -0.495 9.199 1.289 1.00 78.75 91 MET A CA 1
ATOM 743 C C . MET A 1 91 ? -0.546 9.988 2.584 1.00 78.75 91 MET A C 1
ATOM 745 O O . MET A 1 91 ? -0.588 9.380 3.654 1.00 78.75 91 MET A O 1
ATOM 749 N N . GLN A 1 92 ? -0.608 11.312 2.506 1.00 81.00 92 GLN A N 1
ATOM 750 C CA . GLN A 1 92 ? -0.830 12.158 3.677 1.00 81.00 92 GLN A CA 1
ATOM 751 C C . GLN A 1 92 ? -2.214 11.920 4.281 1.00 81.00 92 GLN A C 1
ATOM 753 O O . GLN A 1 92 ? -2.367 11.845 5.500 1.00 81.00 92 GLN A O 1
ATOM 758 N N . LEU A 1 93 ? -3.235 11.758 3.439 1.00 77.06 93 LEU A N 1
ATOM 759 C CA . LEU A 1 93 ? -4.570 11.415 3.905 1.00 77.06 93 LEU A CA 1
ATOM 760 C C . LEU A 1 93 ? -4.564 10.025 4.548 1.00 77.06 93 LEU A C 1
ATOM 762 O O . LEU A 1 93 ? -5.040 9.856 5.667 1.00 77.06 93 LEU A O 1
ATOM 766 N N . ARG A 1 94 ? -3.963 9.033 3.889 1.00 78.56 94 ARG A N 1
ATOM 767 C CA . ARG A 1 94 ? -3.890 7.659 4.384 1.00 78.56 94 ARG A CA 1
ATOM 768 C C . ARG A 1 94 ? -3.135 7.566 5.702 1.00 78.56 94 ARG A C 1
ATOM 770 O O . ARG A 1 94 ? -3.619 6.871 6.585 1.00 78.56 94 ARG A O 1
ATOM 777 N N . SER A 1 95 ? -1.983 8.219 5.852 1.00 73.00 95 SER A N 1
ATOM 778 C CA . SER A 1 95 ? -1.193 8.160 7.094 1.00 73.00 95 SER A CA 1
ATOM 779 C C . SER A 1 95 ? -1.958 8.737 8.281 1.00 73.00 95 SER A C 1
ATOM 781 O O . SER A 1 95 ? -1.807 8.275 9.408 1.00 73.00 95 SER A O 1
ATOM 783 N N . ARG A 1 96 ? -2.852 9.698 8.026 1.00 70.69 96 ARG A N 1
ATOM 784 C CA . ARG A 1 96 ? -3.805 10.165 9.029 1.00 70.69 96 ARG A CA 1
ATOM 785 C C . ARG A 1 96 ? -4.879 9.118 9.277 1.00 70.69 96 ARG A C 1
ATOM 787 O O . ARG A 1 96 ? -5.162 8.835 10.437 1.00 70.69 96 ARG A O 1
ATOM 794 N N . LEU A 1 97 ? -5.491 8.578 8.222 1.00 67.31 97 LEU A N 1
ATOM 795 C CA . LEU A 1 97 ? -6.669 7.707 8.289 1.00 67.31 97 LEU A CA 1
ATOM 796 C C . LEU A 1 97 ? -6.397 6.319 8.871 1.00 67.31 97 LEU A C 1
ATOM 798 O O . LEU A 1 97 ? -7.215 5.814 9.637 1.00 67.31 97 LEU A O 1
ATOM 802 N N . PHE A 1 98 ? -5.262 5.724 8.527 1.00 69.62 98 PHE A N 1
ATOM 803 C CA . PHE A 1 98 ? -4.992 4.308 8.711 1.00 69.62 98 PHE A CA 1
ATOM 804 C C . PHE A 1 98 ? -3.541 4.094 9.125 1.00 69.62 98 PHE A C 1
ATOM 806 O O . PHE A 1 98 ? -2.640 4.301 8.315 1.00 69.62 98 PHE A O 1
ATOM 813 N N . ASN A 1 99 ? -3.312 3.565 10.328 1.00 73.38 99 ASN A N 1
ATOM 814 C CA . ASN A 1 99 ? -2.025 2.957 10.660 1.00 73.38 99 ASN A CA 1
ATOM 815 C C . ASN A 1 99 ? -2.122 1.430 10.652 1.00 73.38 99 ASN A C 1
ATOM 817 O O . ASN A 1 99 ? -3.184 0.827 10.827 1.00 73.38 99 ASN A O 1
ATOM 821 N N . GLY A 1 100 ? -0.976 0.793 10.415 1.00 76.62 100 GLY A N 1
ATOM 822 C CA . GLY A 1 100 ? -0.834 -0.651 10.582 1.00 76.62 100 GLY A CA 1
ATOM 823 C C . GLY A 1 100 ? -1.582 -1.504 9.558 1.00 76.62 100 GLY A C 1
ATOM 824 O O . GLY A 1 100 ? -1.950 -2.624 9.894 1.00 76.62 100 GLY A O 1
ATOM 825 N N . ILE A 1 101 ? -1.790 -1.016 8.328 1.00 84.88 101 ILE A N 1
ATOM 826 C CA . ILE A 1 101 ? -2.281 -1.870 7.232 1.00 84.88 101 ILE A CA 1
ATOM 827 C C . ILE A 1 101 ? -1.309 -3.033 7.055 1.00 84.88 101 ILE A C 1
ATOM 829 O O . ILE A 1 101 ? -0.097 -2.819 6.965 1.00 84.88 101 ILE A O 1
ATOM 833 N N . THR A 1 102 ? -1.846 -4.250 7.017 1.00 88.00 102 THR A N 1
ATOM 834 C CA . THR A 1 102 ? -1.059 -5.454 6.761 1.00 88.00 102 THR A CA 1
ATOM 835 C C . THR A 1 102 ? -1.363 -5.996 5.370 1.00 88.00 102 THR A C 1
ATOM 837 O O . THR A 1 102 ? -2.528 -6.107 5.004 1.00 88.00 102 THR A O 1
ATOM 840 N N . PHE A 1 103 ? -0.324 -6.339 4.612 1.00 90.25 103 PHE A N 1
ATOM 841 C CA . PHE A 1 103 ? -0.434 -7.016 3.325 1.00 90.25 103 PHE A CA 1
ATOM 842 C C . PHE A 1 103 ? 0.196 -8.402 3.415 1.00 90.25 103 PHE A C 1
ATOM 844 O O . PHE A 1 103 ? 1.372 -8.499 3.776 1.00 90.25 103 PHE A O 1
ATOM 851 N N . ALA A 1 104 ? -0.544 -9.447 3.028 1.00 90.12 104 ALA A N 1
ATOM 852 C CA . ALA A 1 104 ? 0.044 -10.775 2.824 1.00 90.12 104 ALA A CA 1
ATOM 853 C C . ALA A 1 104 ? 1.123 -10.694 1.745 1.00 90.12 104 ALA A C 1
ATOM 855 O O . ALA A 1 104 ? 2.248 -11.159 1.900 1.00 90.12 104 ALA A O 1
ATOM 856 N N . LYS A 1 105 ? 0.774 -10.033 0.642 1.00 92.50 105 LYS A N 1
ATOM 857 C CA . LYS A 1 105 ? 1.629 -9.885 -0.520 1.00 92.50 105 LYS A CA 1
ATOM 858 C C . LYS A 1 105 ? 1.514 -8.479 -1.091 1.00 92.50 105 LYS A C 1
ATOM 860 O O . LYS A 1 105 ? 0.416 -7.987 -1.335 1.00 92.50 105 LYS A O 1
ATOM 865 N N . PHE A 1 106 ? 2.647 -7.847 -1.353 1.00 92.50 106 PHE A N 1
ATOM 866 C CA . PHE A 1 106 ? 2.715 -6.526 -1.958 1.00 92.50 106 PHE A CA 1
ATOM 867 C C . PHE A 1 106 ? 3.627 -6.550 -3.182 1.00 92.50 106 PHE A C 1
ATOM 869 O O . PHE A 1 106 ? 4.766 -7.001 -3.095 1.00 92.50 106 PHE A O 1
ATOM 876 N N . GLU A 1 107 ? 3.133 -6.090 -4.327 1.00 93.00 107 GLU A N 1
ATOM 877 C CA . GLU A 1 107 ? 3.873 -6.105 -5.589 1.00 93.00 107 GLU A CA 1
ATOM 878 C C . GLU A 1 107 ? 4.263 -4.695 -6.042 1.00 93.00 107 GLU A C 1
ATOM 880 O O . GLU A 1 107 ? 3.431 -3.798 -6.147 1.00 93.00 107 GLU A O 1
ATOM 885 N N . LEU A 1 108 ? 5.535 -4.502 -6.367 1.00 91.62 108 LEU A N 1
ATOM 886 C CA . LEU A 1 108 ? 6.078 -3.247 -6.867 1.00 91.62 108 LEU A CA 1
ATOM 887 C C . LEU A 1 108 ? 6.526 -3.427 -8.306 1.00 91.62 108 LEU A C 1
ATOM 889 O O . LEU A 1 108 ? 7.537 -4.079 -8.556 1.00 91.62 108 LEU A O 1
ATOM 893 N N . LYS A 1 109 ? 5.811 -2.831 -9.260 1.00 90.50 109 LYS A N 1
ATOM 894 C CA . LYS A 1 109 ? 6.328 -2.725 -10.622 1.00 90.50 109 LYS A CA 1
ATOM 895 C C . LYS A 1 109 ? 7.253 -1.519 -10.704 1.00 90.50 109 LYS A C 1
ATOM 897 O O . LYS A 1 109 ? 6.789 -0.380 -10.695 1.00 90.50 109 LYS A O 1
ATOM 902 N N . VAL A 1 110 ? 8.556 -1.779 -10.759 1.00 83.56 110 VAL A N 1
ATOM 903 C CA . VAL A 1 110 ? 9.562 -0.719 -10.779 1.00 83.56 110 VAL A CA 1
ATOM 904 C C . VAL A 1 110 ? 9.584 -0.096 -12.163 1.00 83.56 110 VAL A C 1
ATOM 906 O O . VAL A 1 110 ? 9.870 -0.759 -13.153 1.00 83.56 110 VAL A O 1
ATOM 909 N N . ALA A 1 111 ? 9.260 1.189 -12.215 1.00 85.75 111 ALA A N 1
ATOM 910 C CA . ALA A 1 111 ? 9.418 2.018 -13.397 1.00 85.75 111 ALA A CA 1
ATOM 911 C C . ALA A 1 111 ? 10.506 3.055 -13.115 1.00 85.75 111 ALA A C 1
ATOM 913 O O . ALA A 1 111 ? 10.620 3.542 -11.991 1.00 85.75 111 ALA A O 1
ATOM 914 N N . ASP A 1 112 ? 11.302 3.404 -14.125 1.00 84.25 112 ASP A N 1
ATOM 915 C CA . ASP A 1 112 ? 12.414 4.355 -13.961 1.00 84.25 112 ASP A CA 1
ATOM 916 C C . ASP A 1 112 ? 11.968 5.767 -13.582 1.00 84.25 112 ASP A C 1
ATOM 918 O O . ASP A 1 112 ? 12.733 6.548 -13.023 1.00 84.25 112 ASP A O 1
ATOM 922 N N . SER A 1 113 ? 10.713 6.058 -13.858 1.00 82.38 113 SER A N 1
ATOM 923 C CA . SER A 1 113 ? 10.002 7.286 -13.566 1.00 82.38 113 SER A CA 1
ATOM 924 C C . SER A 1 113 ? 9.437 7.382 -12.151 1.00 82.38 113 SER A C 1
ATOM 926 O O . SER A 1 113 ? 9.131 8.488 -11.709 1.00 82.38 113 SER A O 1
ATOM 928 N N . ILE A 1 114 ? 9.292 6.267 -11.426 1.00 80.81 114 ILE A N 1
ATOM 929 C CA . ILE A 1 114 ? 8.853 6.300 -10.028 1.00 80.81 114 ILE A CA 1
ATOM 930 C C . ILE A 1 114 ? 10.100 6.435 -9.150 1.00 80.81 114 ILE A C 1
ATOM 932 O O . ILE A 1 114 ? 10.919 5.511 -9.107 1.00 80.81 114 ILE A O 1
ATOM 936 N N . PRO A 1 115 ? 10.247 7.534 -8.385 1.00 84.50 115 PRO A N 1
ATOM 937 C CA . PRO A 1 115 ? 11.342 7.654 -7.441 1.00 84.50 115 PRO A CA 1
ATOM 938 C C . PRO A 1 115 ? 11.286 6.525 -6.412 1.00 84.50 115 PRO A C 1
ATOM 940 O O . PRO A 1 115 ? 10.263 6.256 -5.775 1.00 84.50 115 PRO A O 1
ATOM 943 N N . LEU A 1 116 ? 12.420 5.864 -6.218 1.00 82.75 116 LEU A N 1
ATOM 944 C CA . LEU A 1 116 ? 12.525 4.753 -5.281 1.00 82.75 116 LEU A CA 1
ATOM 945 C C . LEU A 1 116 ? 12.237 5.193 -3.832 1.00 82.75 116 LEU A C 1
ATOM 947 O O . LEU A 1 116 ? 11.646 4.446 -3.053 1.00 82.75 116 LEU A O 1
ATOM 951 N N . GLU A 1 117 ? 12.607 6.427 -3.490 1.00 84.69 117 GLU A N 1
ATOM 952 C CA . GLU A 1 117 ? 12.328 7.052 -2.195 1.00 84.69 117 GLU A CA 1
ATOM 953 C C . GLU A 1 117 ? 10.828 7.247 -1.948 1.00 84.69 117 GLU A C 1
ATOM 9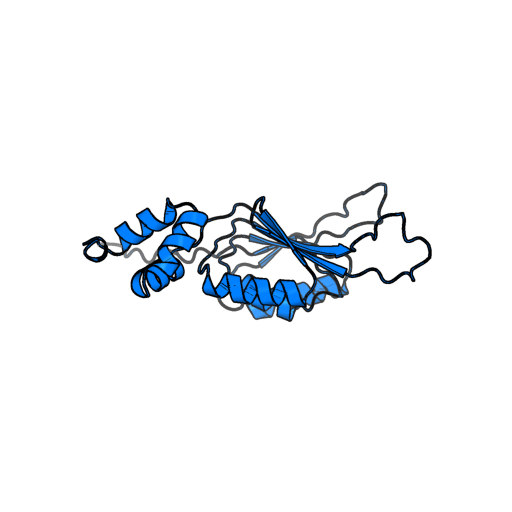55 O O . GLU A 1 117 ? 10.339 6.952 -0.861 1.00 84.69 117 GLU A O 1
ATOM 960 N N . PHE A 1 118 ? 10.069 7.639 -2.974 1.00 84.81 118 PHE A N 1
ATOM 961 C CA . PHE A 1 118 ? 8.612 7.707 -2.874 1.00 84.81 118 PHE A CA 1
ATOM 962 C C . PHE A 1 118 ? 8.028 6.330 -2.524 1.00 84.81 118 PHE A C 1
ATOM 964 O O . PHE A 1 118 ? 7.235 6.200 -1.593 1.00 84.81 118 PHE A O 1
ATOM 971 N N . THR A 1 119 ? 8.484 5.285 -3.222 1.00 86.62 119 THR A N 1
ATOM 972 C CA . THR A 1 119 ? 8.040 3.906 -2.969 1.00 86.62 119 THR A CA 1
ATOM 973 C C . THR A 1 119 ? 8.405 3.452 -1.555 1.00 86.62 119 THR A C 1
ATOM 975 O O . THR A 1 119 ? 7.598 2.801 -0.894 1.00 86.62 119 THR A O 1
ATOM 978 N N . ARG A 1 120 ? 9.591 3.837 -1.063 1.00 86.94 120 ARG A N 1
ATOM 979 C CA . ARG A 1 120 ? 10.044 3.575 0.310 1.00 86.94 120 ARG A CA 1
ATOM 980 C C . ARG A 1 120 ? 9.086 4.174 1.332 1.00 86.94 120 ARG A C 1
ATOM 982 O O . ARG A 1 120 ? 8.544 3.430 2.143 1.00 86.94 120 ARG A O 1
ATOM 989 N N . ASN A 1 121 ? 8.860 5.482 1.250 1.00 85.44 121 ASN A N 1
ATOM 990 C CA . ASN A 1 121 ? 8.032 6.223 2.202 1.00 85.44 121 ASN A CA 1
ATOM 991 C C . ASN A 1 121 ? 6.590 5.697 2.210 1.00 85.44 121 ASN A C 1
ATOM 993 O O . ASN A 1 121 ? 5.935 5.629 3.249 1.00 85.44 121 ASN A O 1
ATOM 997 N N . LEU A 1 122 ? 6.108 5.273 1.041 1.00 84.19 122 LEU A N 1
ATOM 998 C CA . LEU A 1 122 ? 4.797 4.666 0.871 1.00 84.19 122 LEU A CA 1
ATOM 999 C C . LEU A 1 122 ? 4.678 3.342 1.636 1.00 84.19 122 LEU A C 1
ATOM 1001 O O . LEU A 1 122 ? 3.779 3.196 2.470 1.00 84.19 122 LEU A O 1
ATOM 1005 N N . ILE A 1 123 ? 5.602 2.405 1.417 1.00 87.69 123 ILE A N 1
ATOM 1006 C CA . ILE A 1 123 ? 5.498 1.070 2.015 1.00 87.69 123 ILE A CA 1
ATOM 1007 C C . ILE A 1 123 ? 6.015 0.969 3.457 1.00 87.69 123 ILE A C 1
ATOM 1009 O O . ILE A 1 123 ? 5.663 0.017 4.146 1.00 87.69 123 ILE A O 1
ATOM 1013 N N . GLU A 1 124 ? 6.815 1.926 3.942 1.00 85.44 124 GLU A N 1
ATOM 1014 C CA . GLU A 1 124 ? 7.349 1.951 5.322 1.00 85.44 124 GLU A CA 1
ATOM 1015 C C . GLU A 1 124 ? 6.249 1.912 6.386 1.00 85.44 124 GLU A C 1
ATOM 1017 O O . GLU A 1 124 ? 6.392 1.333 7.462 1.00 85.44 124 GLU A O 1
ATOM 1022 N N . SER A 1 125 ? 5.102 2.478 6.043 1.00 80.62 125 SER A N 1
ATOM 1023 C CA . SER A 1 125 ? 3.929 2.548 6.902 1.00 80.62 125 SER A CA 1
ATOM 1024 C C . SER A 1 125 ? 3.023 1.302 6.835 1.00 80.62 125 SER A C 1
ATOM 1026 O O . SER A 1 125 ? 1.936 1.288 7.435 1.00 80.62 125 SER A O 1
ATOM 1028 N N . PHE A 1 126 ? 3.433 0.271 6.088 1.00 85.81 126 PHE A N 1
ATOM 1029 C CA . PHE A 1 126 ? 2.728 -0.999 5.935 1.00 85.81 126 PHE A CA 1
ATOM 1030 C C . PHE A 1 126 ? 3.479 -2.135 6.631 1.00 85.81 126 PHE A C 1
ATOM 1032 O O . PHE A 1 126 ? 4.706 -2.208 6.636 1.00 85.81 126 PHE A O 1
ATOM 1039 N N . LYS A 1 127 ? 2.726 -3.090 7.175 1.00 86.00 127 LYS A N 1
ATOM 1040 C CA . LYS A 1 127 ? 3.265 -4.395 7.550 1.00 86.00 127 LYS A CA 1
ATOM 1041 C C . LYS A 1 127 ? 3.133 -5.315 6.339 1.00 86.00 127 LYS A C 1
ATOM 1043 O O . LYS A 1 127 ? 2.036 -5.753 6.028 1.00 86.00 127 LYS A O 1
ATOM 1048 N N . ILE A 1 128 ? 4.232 -5.607 5.659 1.00 88.06 128 ILE A N 1
ATOM 1049 C CA . ILE A 1 128 ? 4.225 -6.460 4.464 1.00 88.06 128 ILE A CA 1
ATOM 1050 C C . ILE A 1 128 ? 4.834 -7.814 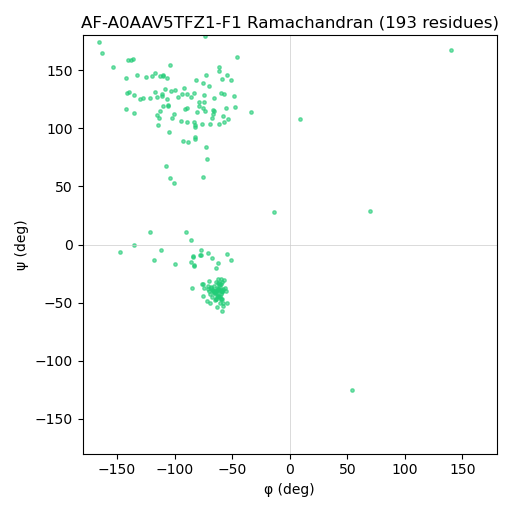4.823 1.00 88.06 128 ILE A C 1
ATOM 1052 O O . ILE A 1 128 ? 5.933 -7.870 5.375 1.00 88.06 128 ILE A O 1
ATOM 1056 N N . GLU A 1 129 ? 4.103 -8.895 4.558 1.00 87.94 129 GLU A N 1
ATOM 1057 C CA . GLU A 1 129 ? 4.562 -10.266 4.811 1.00 87.94 129 GLU A CA 1
ATOM 1058 C C . GLU A 1 129 ? 5.394 -10.812 3.655 1.00 87.94 129 GLU A C 1
ATOM 1060 O O . GLU A 1 129 ? 6.378 -11.491 3.914 1.00 87.94 129 GLU A O 1
ATOM 1065 N N . GLU A 1 130 ? 5.040 -10.479 2.413 1.00 88.38 130 GLU A N 1
ATOM 1066 C CA . GLU A 1 130 ? 5.816 -10.769 1.210 1.00 88.38 130 GLU A CA 1
ATOM 1067 C C . GLU A 1 130 ? 5.868 -9.532 0.302 1.00 88.38 130 GLU A C 1
ATOM 1069 O O . GLU A 1 130 ? 4.858 -9.129 -0.271 1.00 88.38 130 GLU A O 1
ATOM 1074 N N . LEU A 1 131 ? 7.051 -8.941 0.125 1.00 89.06 131 LEU A N 1
ATOM 1075 C CA . LEU A 1 131 ? 7.283 -7.880 -0.862 1.00 89.06 131 LEU A CA 1
ATOM 1076 C C . LEU A 1 131 ? 7.875 -8.488 -2.134 1.00 89.06 131 LEU A C 1
ATOM 1078 O O . LEU A 1 131 ? 8.886 -9.169 -2.025 1.00 89.06 131 LEU A O 1
ATOM 1082 N N . ARG A 1 132 ? 7.285 -8.228 -3.308 1.00 90.12 132 ARG A N 1
ATOM 1083 C CA . ARG A 1 132 ? 7.796 -8.646 -4.625 1.00 90.12 132 ARG A CA 1
ATOM 1084 C C . ARG A 1 132 ? 8.074 -7.441 -5.508 1.00 90.12 132 ARG A C 1
ATOM 1086 O O . ARG A 1 132 ? 7.299 -6.489 -5.507 1.00 90.12 132 ARG A O 1
ATOM 1093 N N . PHE A 1 133 ? 9.114 -7.532 -6.328 1.00 89.00 133 PHE A N 1
ATOM 1094 C CA . PHE A 1 133 ? 9.402 -6.550 -7.368 1.00 89.00 133 PHE A CA 1
ATOM 1095 C C . PHE A 1 133 ? 9.152 -7.159 -8.747 1.00 89.00 133 PHE A C 1
ATOM 1097 O O . PHE A 1 133 ? 9.399 -8.337 -8.977 1.00 89.00 133 PHE A O 1
ATOM 1104 N N . HIS A 1 134 ? 8.668 -6.348 -9.676 1.00 88.44 134 HIS A N 1
ATOM 1105 C CA . HIS A 1 134 ? 8.656 -6.656 -11.098 1.00 88.44 134 HIS A CA 1
ATOM 1106 C C . HIS A 1 134 ? 9.614 -5.679 -11.759 1.00 88.44 134 HIS A C 1
ATOM 1108 O O . HIS A 1 134 ? 9.385 -4.469 -11.719 1.00 88.44 134 HIS A O 1
ATOM 1114 N N . VAL A 1 135 ? 10.699 -6.213 -12.308 1.00 86.94 135 VAL A N 1
ATOM 1115 C CA . VAL A 1 135 ? 11.766 -5.450 -12.957 1.00 86.94 135 VAL A CA 1
ATOM 1116 C C . VAL A 1 135 ? 11.828 -5.839 -14.427 1.00 86.94 135 VAL A C 1
ATOM 1118 O O . VAL A 1 135 ? 11.520 -6.967 -14.794 1.00 86.94 135 VAL A O 1
ATOM 1121 N N . GLU A 1 136 ? 12.199 -4.903 -15.285 1.00 85.25 136 GLU A N 1
ATOM 1122 C CA . GLU A 1 136 ? 12.320 -5.118 -16.730 1.00 85.25 136 GLU A CA 1
ATOM 1123 C C . GLU A 1 136 ? 13.768 -4.910 -17.209 1.00 85.25 136 GLU A C 1
ATOM 1125 O O . GLU A 1 136 ? 14.124 -5.338 -18.305 1.00 85.25 136 GLU A O 1
ATOM 1130 N N . SER A 1 137 ? 14.633 -4.316 -16.377 1.00 86.00 137 SER A N 1
ATOM 1131 C CA . SER A 1 137 ? 16.038 -4.044 -16.698 1.00 86.00 137 SER A CA 1
ATOM 1132 C C . SER A 1 137 ? 16.992 -4.396 -15.552 1.00 86.00 137 SER A C 1
ATOM 1134 O O . SER A 1 137 ? 16.602 -4.472 -14.385 1.00 86.00 137 SER A O 1
ATOM 1136 N N . GLN A 1 138 ? 18.273 -4.581 -15.886 1.00 85.19 138 GLN A N 1
ATOM 1137 C CA . GLN A 1 138 ? 19.338 -4.811 -14.903 1.00 85.19 138 GLN A CA 1
ATOM 1138 C C . GLN A 1 138 ? 19.482 -3.623 -13.935 1.00 85.19 138 GLN A C 1
ATOM 1140 O O . GLN A 1 138 ? 19.610 -3.815 -12.732 1.00 85.19 138 GLN A O 1
ATOM 1145 N N . THR A 1 139 ? 19.350 -2.393 -14.434 1.00 89.00 139 THR A N 1
ATOM 1146 C CA . THR A 1 139 ? 19.380 -1.180 -13.606 1.00 89.00 139 THR A CA 1
ATOM 1147 C C . THR A 1 139 ? 18.236 -1.147 -12.588 1.00 89.00 139 THR A C 1
ATOM 1149 O O . THR A 1 139 ? 18.424 -0.721 -11.451 1.00 89.00 139 THR A O 1
ATOM 1152 N N . GLN A 1 140 ? 17.037 -1.610 -12.959 1.00 87.19 140 GLN A N 1
ATOM 1153 C CA . GLN A 1 140 ? 15.920 -1.718 -12.016 1.00 87.19 140 GLN A CA 1
ATOM 1154 C C . GLN A 1 140 ? 16.166 -2.802 -10.963 1.00 87.19 140 GLN A C 1
ATOM 1156 O O . GLN A 1 140 ? 15.810 -2.600 -9.803 1.00 87.19 140 GLN A O 1
ATOM 1161 N N . LEU A 1 141 ? 16.803 -3.917 -11.337 1.00 86.81 141 LEU A N 1
ATOM 1162 C CA . LEU A 1 141 ? 17.213 -4.956 -10.392 1.00 86.81 141 LEU A CA 1
ATOM 1163 C C . LEU A 1 141 ? 18.190 -4.404 -9.345 1.00 86.81 141 LEU A C 1
ATOM 1165 O O . LEU A 1 141 ? 17.920 -4.520 -8.154 1.00 86.81 141 LEU A O 1
ATOM 1169 N N . GLU A 1 142 ? 19.247 -3.715 -9.773 1.00 88.00 142 GLU A N 1
ATOM 1170 C CA . GLU A 1 142 ? 20.229 -3.085 -8.876 1.00 88.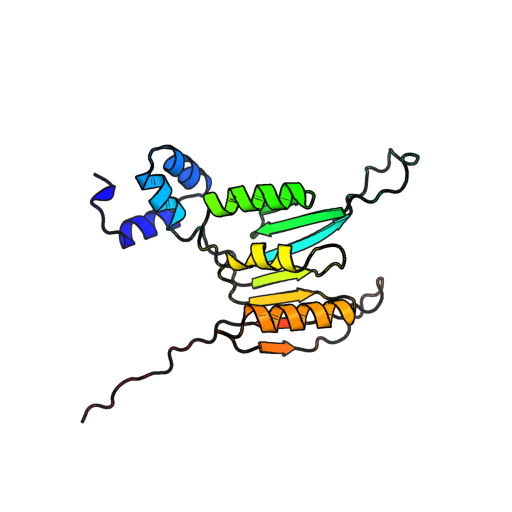00 142 GLU A CA 1
ATOM 1171 C C . GLU A 1 142 ? 19.572 -2.059 -7.934 1.00 88.00 142 GLU A C 1
ATOM 1173 O O . GLU A 1 142 ? 19.855 -2.017 -6.732 1.00 88.00 142 GLU A O 1
ATOM 1178 N N . LYS A 1 143 ? 18.616 -1.266 -8.446 1.00 87.94 143 LYS A N 1
ATOM 1179 C CA . LYS A 1 143 ? 17.792 -0.364 -7.622 1.00 87.94 143 LYS A CA 1
ATOM 1180 C C . LYS A 1 143 ? 16.992 -1.138 -6.563 1.00 87.94 143 LYS A C 1
ATOM 1182 O O . LYS A 1 143 ? 16.934 -0.695 -5.415 1.00 87.94 143 LYS A O 1
ATOM 1187 N N . CYS A 1 144 ? 16.392 -2.278 -6.913 1.00 86.75 144 CYS A N 1
ATOM 1188 C CA . CYS A 1 144 ? 15.637 -3.122 -5.976 1.00 86.75 144 CYS A CA 1
ATOM 1189 C C . CYS A 1 144 ? 16.533 -3.779 -4.923 1.00 86.75 144 CYS A C 1
ATOM 1191 O O . CYS A 1 144 ? 16.149 -3.867 -3.756 1.00 86.75 144 CYS A O 1
ATOM 1193 N N . GLU A 1 145 ? 17.725 -4.225 -5.302 1.00 85.62 145 GLU A N 1
ATOM 1194 C CA . GLU A 1 145 ? 18.703 -4.799 -4.375 1.00 85.62 145 GLU A CA 1
ATOM 1195 C C . GLU A 1 145 ? 19.163 -3.742 -3.361 1.00 85.62 145 GLU A C 1
ATOM 1197 O O . GLU A 1 145 ? 19.094 -3.968 -2.150 1.00 85.62 145 GLU A O 1
ATOM 1202 N N . SER A 1 146 ? 19.502 -2.538 -3.835 1.00 86.19 146 SER A N 1
ATOM 1203 C CA . SER A 1 146 ? 19.834 -1.391 -2.978 1.00 86.19 146 SER A CA 1
ATOM 1204 C C . SER A 1 146 ? 18.668 -0.980 -2.073 1.00 86.19 146 SER A C 1
ATOM 1206 O O . SER A 1 146 ? 18.852 -0.679 -0.887 1.00 86.19 146 SER A O 1
ATOM 1208 N N . PHE A 1 147 ? 17.438 -1.008 -2.595 1.00 84.75 147 PHE A N 1
ATOM 1209 C CA . PHE A 1 147 ? 16.236 -0.784 -1.799 1.00 84.75 147 PHE A CA 1
ATOM 1210 C C . PHE A 1 147 ? 16.124 -1.789 -0.653 1.00 84.75 147 PHE A C 1
ATOM 1212 O O . PHE A 1 147 ? 15.948 -1.394 0.500 1.00 84.75 147 PHE A O 1
ATOM 1219 N N . SER A 1 148 ? 16.258 -3.074 -0.979 1.00 81.19 148 SER A N 1
ATOM 1220 C CA . SER A 1 148 ? 16.098 -4.194 -0.052 1.00 81.19 148 SER A CA 1
ATOM 1221 C C . SER A 1 148 ? 17.153 -4.155 1.051 1.00 81.19 148 SER A C 1
ATOM 1223 O O . SER A 1 148 ? 16.820 -4.281 2.231 1.00 81.19 148 SER A O 1
ATOM 1225 N N . TYR A 1 149 ? 18.411 -3.893 0.683 1.00 81.50 149 TYR A N 1
ATOM 1226 C CA . TYR A 1 149 ? 19.527 -3.793 1.621 1.00 81.50 149 TYR A CA 1
ATOM 1227 C C . TYR A 1 149 ? 19.308 -2.694 2.671 1.00 81.50 149 TYR A C 1
ATOM 1229 O O . TYR A 1 149 ? 19.460 -2.930 3.871 1.00 81.50 149 TYR A O 1
ATOM 1237 N N . ASN A 1 150 ? 18.895 -1.501 2.232 1.00 77.31 150 ASN A N 1
ATOM 1238 C CA . ASN A 1 150 ? 18.710 -0.351 3.119 1.00 77.31 150 ASN A CA 1
ATOM 1239 C C . ASN A 1 150 ? 17.455 -0.460 3.989 1.00 77.31 150 ASN A C 1
ATOM 1241 O O . ASN A 1 150 ? 17.469 -0.059 5.151 1.00 77.31 150 ASN A O 1
ATOM 1245 N N . PHE A 1 151 ? 16.372 -1.005 3.440 1.00 71.25 151 PHE A N 1
ATOM 1246 C CA . PHE A 1 151 ? 15.097 -1.073 4.143 1.00 71.25 151 PHE A CA 1
ATOM 1247 C C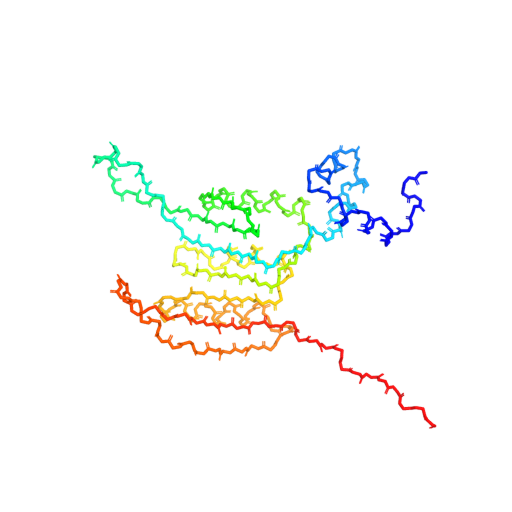 . PHE A 1 151 ? 15.096 -2.165 5.229 1.00 71.25 151 PHE A C 1
ATOM 1249 O O . PHE A 1 151 ? 14.499 -1.985 6.290 1.00 71.25 151 PHE A O 1
ATOM 1256 N N . TYR A 1 152 ? 15.794 -3.289 5.016 1.00 68.88 152 TYR A N 1
ATOM 1257 C CA . TYR A 1 152 ? 15.550 -4.509 5.799 1.00 68.88 152 TYR A CA 1
ATOM 1258 C C . TYR A 1 152 ? 16.741 -5.080 6.581 1.00 68.88 152 TYR A C 1
ATOM 1260 O O . TYR A 1 152 ? 16.581 -6.131 7.209 1.00 68.88 152 TYR A O 1
ATOM 1268 N N . LYS A 1 153 ? 17.870 -4.354 6.699 1.00 62.41 153 LYS A N 1
ATOM 1269 C CA . LYS A 1 153 ? 19.043 -4.724 7.536 1.00 62.41 153 LYS A CA 1
ATOM 1270 C C . LYS A 1 153 ? 18.701 -5.090 8.996 1.00 62.41 153 LYS A C 1
ATOM 1272 O O . LYS A 1 153 ? 19.529 -5.651 9.705 1.00 62.41 153 LYS A O 1
ATOM 1277 N N . LYS A 1 154 ? 17.485 -4.799 9.471 1.00 54.94 154 LYS A N 1
ATOM 1278 C CA . LYS A 1 154 ? 17.049 -5.093 10.841 1.00 54.94 154 LYS A CA 1
ATOM 1279 C C . 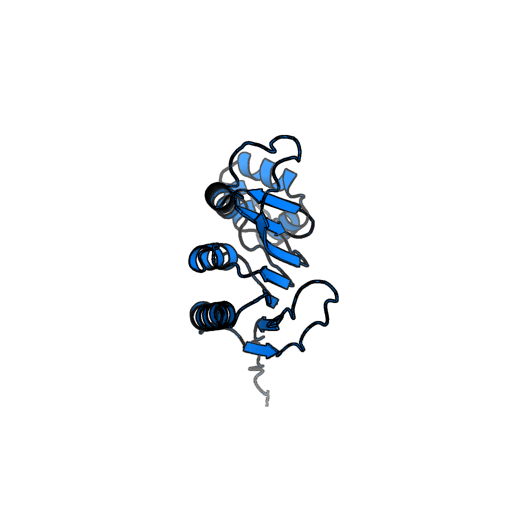LYS A 1 154 ? 16.194 -6.360 11.028 1.00 54.94 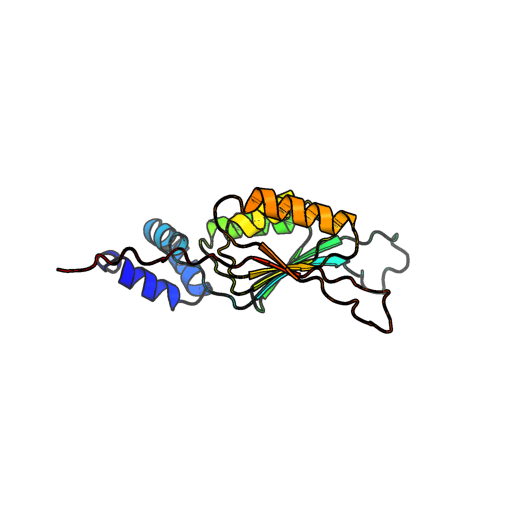154 LYS A C 1
ATOM 1281 O O . LYS A 1 154 ? 16.074 -6.751 12.188 1.00 54.94 154 LYS A O 1
ATOM 1286 N N . LYS A 1 155 ? 15.568 -6.997 10.013 1.00 51.53 155 LYS A N 1
ATOM 1287 C CA . LYS A 1 155 ? 14.484 -7.981 10.312 1.00 51.53 155 LYS A CA 1
ATOM 1288 C C . LYS A 1 155 ? 14.236 -9.220 9.414 1.00 51.53 155 LYS A C 1
ATOM 1290 O O . LYS A 1 155 ? 13.403 -10.010 9.855 1.00 51.53 155 LYS A O 1
ATOM 1295 N N . LEU A 1 156 ? 14.866 -9.465 8.252 1.00 57.41 156 LEU A N 1
ATOM 1296 C CA . LEU A 1 156 ? 14.375 -10.518 7.315 1.00 57.41 156 LEU A CA 1
ATOM 1297 C C . LEU A 1 156 ? 15.441 -11.409 6.649 1.00 57.41 156 LEU A C 1
ATOM 1299 O O . LEU A 1 156 ? 16.597 -11.014 6.531 1.00 57.41 156 LEU A O 1
ATOM 1303 N N . ASP A 1 157 ? 14.988 -12.586 6.189 1.00 58.06 157 ASP A N 1
ATOM 1304 C CA . ASP A 1 157 ? 15.658 -13.490 5.237 1.00 58.06 157 ASP A CA 1
ATOM 1305 C C . ASP A 1 157 ? 15.318 -13.034 3.805 1.00 58.06 157 ASP A C 1
ATOM 1307 O O . ASP A 1 157 ? 14.141 -12.837 3.481 1.00 58.06 157 ASP A O 1
ATOM 1311 N N . VAL A 1 158 ? 16.333 -12.810 2.967 1.00 61.94 158 VAL A N 1
ATOM 1312 C CA . VAL A 1 158 ? 16.162 -12.350 1.580 1.00 61.94 158 VAL A CA 1
ATOM 1313 C C . VAL A 1 158 ? 16.351 -13.541 0.658 1.00 61.94 158 VAL A C 1
ATOM 1315 O O . VAL A 1 158 ? 17.471 -14.010 0.457 1.00 61.94 158 VAL A O 1
ATOM 1318 N N . ARG A 1 159 ? 15.260 -14.009 0.046 1.00 65.31 159 ARG A N 1
ATOM 1319 C CA . ARG A 1 159 ? 15.327 -15.079 -0.951 1.00 65.31 159 ARG A CA 1
ATOM 1320 C C . ARG A 1 159 ? 15.259 -14.484 -2.346 1.00 65.31 159 ARG A C 1
ATOM 1322 O O . ARG A 1 159 ? 14.229 -13.955 -2.768 1.00 65.31 159 ARG A O 1
ATOM 1329 N N . HIS A 1 160 ? 16.373 -14.592 -3.061 1.00 63.00 160 HIS A N 1
ATOM 1330 C CA . HIS A 1 160 ? 16.432 -14.297 -4.484 1.00 63.00 160 HIS A CA 1
ATOM 1331 C C . HIS A 1 160 ? 15.945 -15.528 -5.239 1.00 63.00 160 HIS A C 1
ATOM 1333 O O . HIS A 1 160 ? 16.666 -16.512 -5.380 1.00 63.00 160 HIS A O 1
ATOM 1339 N N . THR A 1 161 ? 14.711 -15.479 -5.726 1.00 61.03 161 THR A N 1
ATOM 1340 C CA . THR A 1 161 ? 14.240 -16.450 -6.714 1.00 61.03 161 THR A CA 1
ATOM 1341 C C . THR A 1 161 ? 14.452 -15.838 -8.087 1.00 61.03 161 THR A C 1
ATOM 1343 O O . THR A 1 161 ? 13.761 -14.897 -8.482 1.00 61.03 161 THR A O 1
ATOM 1346 N N . ARG A 1 162 ? 15.453 -16.349 -8.807 1.00 57.47 162 ARG A N 1
ATOM 1347 C CA . ARG A 1 162 ? 15.642 -16.036 -10.223 1.00 57.47 162 ARG A CA 1
ATOM 1348 C C . ARG A 1 162 ? 14.446 -16.642 -10.955 1.00 57.47 162 ARG A C 1
ATOM 1350 O O . ARG A 1 162 ? 14.300 -17.858 -10.934 1.00 57.47 162 ARG A O 1
ATOM 1357 N N . CYS A 1 163 ? 13.555 -15.824 -11.510 1.00 54.75 163 CYS A N 1
ATOM 1358 C CA . CYS A 1 163 ? 12.500 -16.377 -12.354 1.00 54.75 163 CYS A CA 1
ATOM 1359 C C . CYS A 1 163 ? 13.053 -16.617 -13.751 1.00 54.75 163 CYS A C 1
ATOM 1361 O O . CYS A 1 163 ? 13.815 -15.803 -14.285 1.00 54.75 163 CYS A O 1
ATOM 1363 N N . ASP A 1 164 ? 12.611 -17.722 -14.329 1.00 54.91 164 ASP A N 1
ATOM 1364 C CA . ASP A 1 164 ? 12.832 -18.041 -15.725 1.00 54.91 164 ASP A CA 1
ATOM 1365 C C . ASP A 1 164 ? 12.190 -16.972 -16.625 1.00 54.91 164 ASP A C 1
ATOM 1367 O O . ASP A 1 164 ? 11.191 -16.348 -16.241 1.00 54.91 164 ASP A O 1
ATOM 1371 N N . PRO A 1 165 ? 12.763 -16.709 -17.812 1.00 57.00 165 PRO A N 1
ATOM 1372 C CA . PRO A 1 165 ? 12.162 -15.800 -18.775 1.00 57.00 165 PRO A CA 1
ATOM 1373 C C . PRO A 1 165 ? 10.737 -16.263 -19.093 1.00 57.00 165 PRO A C 1
ATOM 1375 O O . PRO A 1 165 ? 10.535 -17.353 -19.627 1.00 57.00 165 PRO A O 1
ATOM 1378 N N . LEU A 1 166 ? 9.743 -15.427 -18.780 1.00 56.59 166 LEU A N 1
ATOM 1379 C CA . LEU A 1 166 ? 8.377 -15.673 -19.224 1.00 56.59 166 LEU A CA 1
ATOM 1380 C C . LEU A 1 166 ? 8.359 -15.523 -20.746 1.00 56.59 166 LEU A C 1
ATOM 1382 O O . LEU A 1 166 ? 8.607 -14.437 -21.278 1.00 56.59 166 LEU A O 1
ATOM 1386 N N . THR A 1 167 ? 8.069 -16.613 -21.451 1.00 49.59 167 THR A N 1
ATOM 1387 C CA . THR A 1 167 ? 7.825 -16.627 -22.894 1.00 49.59 167 THR A CA 1
ATOM 1388 C C . THR A 1 167 ? 6.473 -15.972 -23.191 1.00 49.59 167 THR A C 1
ATOM 1390 O O . THR A 1 167 ? 5.482 -16.626 -23.494 1.00 49.59 167 THR A O 1
ATOM 1393 N N . SER A 1 168 ? 6.411 -14.644 -23.072 1.00 51.19 168 SER A N 1
ATOM 1394 C CA . SER A 1 168 ? 5.306 -13.846 -23.610 1.00 51.19 168 SER A CA 1
ATOM 1395 C C . SER A 1 168 ? 5.458 -13.762 -25.128 1.00 51.19 168 SER A C 1
ATOM 1397 O O . SER A 1 168 ? 6.478 -13.296 -25.633 1.00 51.19 168 SER A O 1
ATOM 1399 N N . THR A 1 169 ? 4.442 -14.197 -25.869 1.00 51.62 169 THR A N 1
ATOM 1400 C CA . THR A 1 169 ? 4.437 -14.233 -27.341 1.00 51.62 169 THR A CA 1
ATOM 1401 C C . THR A 1 169 ? 4.343 -12.854 -28.004 1.00 51.62 169 THR A C 1
ATOM 1403 O O . THR A 1 169 ? 4.496 -12.762 -29.220 1.00 51.62 169 THR A O 1
ATOM 1406 N N . HIS A 1 170 ? 4.128 -11.769 -27.246 1.00 57.47 170 HIS A N 1
ATOM 1407 C CA . HIS A 1 170 ? 3.871 -10.435 -27.819 1.00 57.47 170 HIS A CA 1
ATOM 1408 C C . HIS A 1 170 ? 4.631 -9.270 -27.171 1.00 57.47 170 HIS A C 1
ATOM 1410 O O . HIS A 1 170 ? 4.512 -8.129 -27.615 1.00 57.47 170 HIS A O 1
ATOM 1416 N N . SER A 1 171 ? 5.450 -9.527 -26.158 1.00 52.78 171 SER A N 1
ATOM 1417 C CA . SER A 1 171 ? 6.332 -8.531 -25.552 1.00 52.78 171 SER A CA 1
ATOM 1418 C C . SER A 1 171 ? 7.637 -9.234 -25.223 1.00 52.78 171 SER A C 1
ATOM 1420 O O . SER A 1 171 ? 7.574 -10.306 -24.628 1.00 52.78 171 SER A O 1
ATOM 1422 N N . GLY A 1 172 ? 8.786 -8.672 -25.609 1.00 57.97 172 GLY A N 1
ATOM 1423 C CA . GLY A 1 172 ? 10.104 -9.273 -25.363 1.00 57.97 172 GLY A CA 1
ATOM 1424 C C . GLY A 1 172 ? 10.293 -9.799 -23.927 1.00 57.97 172 GLY A C 1
ATOM 1425 O O . GLY A 1 172 ? 9.540 -9.420 -23.028 1.00 57.97 172 GLY A O 1
ATOM 1426 N N . PRO A 1 173 ? 11.280 -10.682 -23.699 1.00 56.62 173 PRO A N 1
ATOM 1427 C CA . PRO A 1 173 ? 11.396 -11.472 -22.475 1.00 56.62 173 PRO A CA 1
ATOM 1428 C C . PRO A 1 173 ? 11.364 -10.586 -21.224 1.00 56.62 173 PRO A C 1
ATOM 1430 O O . PRO A 1 173 ? 12.324 -9.878 -20.923 1.00 56.62 173 PRO A O 1
ATOM 1433 N N . GLN A 1 174 ? 10.255 -10.635 -20.481 1.00 56.75 174 GLN A N 1
ATOM 1434 C CA . GLN A 1 174 ? 10.150 -9.974 -19.186 1.00 56.75 174 GLN A CA 1
ATOM 1435 C C . GLN A 1 174 ? 10.860 -10.834 -18.143 1.00 56.75 174 GLN A C 1
ATOM 1437 O O . GLN A 1 174 ? 10.541 -12.010 -17.952 1.00 56.75 174 GLN A O 1
ATOM 1442 N N . ARG A 1 175 ? 11.840 -10.241 -17.460 1.00 62.03 175 ARG A N 1
ATOM 1443 C CA . ARG A 1 175 ? 12.552 -10.875 -16.350 1.00 62.03 175 ARG A CA 1
ATOM 1444 C C . ARG A 1 175 ? 11.875 -10.509 -15.041 1.00 62.03 175 ARG A C 1
ATOM 1446 O O . ARG A 1 175 ? 12.255 -9.545 -14.394 1.00 62.03 175 ARG A O 1
ATOM 1453 N N . VAL A 1 176 ? 10.896 -11.288 -14.603 1.00 58.34 176 VAL A N 1
ATOM 1454 C CA . VAL A 1 176 ? 10.300 -11.058 -13.281 1.00 58.34 176 VAL A CA 1
ATOM 1455 C C . VAL A 1 176 ? 11.332 -11.423 -12.211 1.00 58.34 176 VAL A C 1
ATOM 1457 O O . VAL A 1 176 ? 11.561 -12.593 -11.956 1.00 58.34 176 VAL A O 1
ATOM 1460 N N . CYS A 1 177 ? 11.988 -10.466 -11.557 1.00 62.00 177 CYS A N 1
ATOM 1461 C CA . CYS A 1 177 ? 12.831 -10.806 -10.409 1.00 62.00 177 CYS A CA 1
ATOM 1462 C C . CYS A 1 177 ? 11.969 -10.938 -9.156 1.00 62.00 177 CYS A C 1
ATOM 1464 O O . CYS A 1 177 ? 11.599 -9.944 -8.534 1.00 62.00 177 CYS A O 1
ATOM 1466 N N . ARG A 1 178 ? 11.659 -12.173 -8.751 1.00 65.00 178 ARG A N 1
ATOM 1467 C CA . ARG A 1 178 ? 10.943 -12.398 -7.499 1.00 65.00 178 ARG A CA 1
ATOM 1468 C C . ARG A 1 178 ? 11.933 -12.373 -6.340 1.00 65.00 178 ARG A C 1
ATOM 1470 O O . ARG A 1 178 ? 12.472 -13.404 -5.935 1.00 65.00 178 ARG A O 1
ATOM 1477 N N . ILE A 1 179 ? 12.118 -11.190 -5.774 1.00 62.94 179 ILE A N 1
ATOM 1478 C CA . ILE A 1 179 ? 12.651 -11.061 -4.420 1.00 62.94 179 ILE A CA 1
ATOM 1479 C C . ILE A 1 179 ? 11.481 -11.363 -3.487 1.00 62.94 179 ILE A C 1
ATOM 1481 O O . ILE A 1 179 ? 10.450 -10.709 -3.595 1.00 62.94 179 ILE A O 1
ATOM 1485 N N . VAL A 1 180 ? 11.594 -12.397 -2.655 1.00 64.25 180 VAL A N 1
ATOM 1486 C CA . VAL A 1 180 ? 10.621 -12.694 -1.596 1.00 64.25 180 VAL A CA 1
ATOM 1487 C C . VAL A 1 180 ? 11.266 -12.311 -0.283 1.00 64.25 180 VAL A C 1
ATOM 1489 O O . VAL A 1 180 ? 12.312 -12.849 0.082 1.00 64.25 180 VAL A O 1
ATOM 1492 N N . MET A 1 181 ? 10.632 -11.391 0.429 1.00 63.69 181 MET A N 1
ATOM 1493 C CA . MET A 1 181 ? 11.057 -11.013 1.770 1.00 63.69 181 MET A CA 1
ATOM 1494 C C . MET A 1 181 ? 9.971 -11.404 2.754 1.00 63.69 181 MET A C 1
ATOM 1496 O O . MET A 1 181 ? 8.902 -10.807 2.725 1.00 63.69 181 MET A O 1
ATOM 1500 N N . THR A 1 182 ? 10.249 -12.394 3.604 1.00 61.88 182 THR A N 1
ATOM 1501 C CA . THR A 1 182 ? 9.323 -12.859 4.646 1.00 61.88 182 THR A CA 1
ATOM 1502 C C . THR A 1 182 ? 9.771 -12.428 6.026 1.00 61.88 182 THR A C 1
ATOM 1504 O O . THR A 1 182 ? 10.967 -12.462 6.331 1.00 61.88 182 THR A O 1
ATOM 1507 N N . LYS A 1 183 ? 8.810 -12.084 6.897 1.00 59.44 183 LYS A N 1
ATOM 1508 C CA . LYS A 1 183 ? 9.078 -11.854 8.323 1.00 59.44 183 LYS A CA 1
ATOM 1509 C C . LYS A 1 183 ? 9.721 -13.084 8.945 1.00 59.44 183 LYS A C 1
ATOM 1511 O O . LYS A 1 183 ? 9.041 -14.073 9.185 1.00 59.44 183 LYS A O 1
ATOM 1516 N N . GLY A 1 184 ? 11.028 -13.004 9.212 1.00 53.28 184 GLY A N 1
ATOM 1517 C CA . GLY A 1 184 ? 11.740 -14.014 9.980 1.00 53.28 184 GLY A CA 1
ATOM 1518 C C . GLY A 1 184 ? 11.070 -14.120 11.341 1.00 53.28 184 GLY A C 1
ATOM 1519 O O . GLY A 1 184 ? 11.095 -13.169 12.127 1.00 53.28 184 GLY A O 1
ATOM 1520 N N . ASN A 1 185 ? 10.399 -15.240 11.587 1.00 44.19 185 ASN A N 1
ATOM 1521 C CA . ASN A 1 185 ? 9.723 -15.492 12.845 1.00 44.19 185 ASN A CA 1
ATOM 1522 C C . ASN A 1 185 ? 10.810 -15.773 13.893 1.00 44.19 185 ASN A C 1
ATOM 1524 O O . ASN A 1 185 ? 11.169 -16.920 14.128 1.00 44.19 185 ASN A O 1
ATOM 1528 N N . ARG A 1 186 ? 11.400 -14.728 14.491 1.00 46.34 186 ARG A N 1
ATOM 1529 C CA . ARG A 1 186 ? 12.278 -14.872 15.665 1.00 46.34 186 ARG A CA 1
ATOM 1530 C C . ARG A 1 186 ? 11.431 -15.146 16.913 1.00 46.34 186 ARG A C 1
ATOM 1532 O O . ARG A 1 186 ? 11.476 -14.382 17.865 1.00 46.34 186 ARG A O 1
ATOM 1539 N N . ASN A 1 187 ? 10.654 -16.220 16.876 1.00 42.84 187 ASN A N 1
ATOM 1540 C CA . ASN A 1 187 ? 10.287 -16.973 18.065 1.00 42.84 187 ASN A CA 1
ATOM 1541 C C . ASN A 1 187 ? 11.085 -18.275 17.978 1.00 42.84 187 ASN A C 1
ATOM 1543 O O . ASN A 1 187 ? 10.541 -19.330 17.682 1.00 42.84 187 ASN A O 1
ATOM 1547 N N . SER A 1 188 ? 12.406 -18.172 18.111 1.00 43.78 188 SER A N 1
ATOM 1548 C CA . SER A 1 188 ? 13.214 -19.321 18.498 1.00 43.78 188 SER A CA 1
ATOM 1549 C C . SER A 1 188 ? 13.078 -19.444 20.007 1.00 43.78 188 SER A C 1
ATOM 1551 O O . SER A 1 188 ? 13.480 -18.534 20.734 1.00 43.78 188 SER A O 1
ATOM 1553 N N . ASP A 1 189 ? 12.452 -20.537 20.419 1.00 47.19 189 ASP A N 1
ATOM 1554 C CA . ASP A 1 189 ? 12.324 -21.026 21.781 1.00 47.19 189 ASP A CA 1
ATOM 1555 C C . ASP A 1 189 ? 13.550 -20.710 22.648 1.00 47.19 189 ASP A C 1
ATOM 1557 O O . ASP A 1 189 ? 14.632 -21.260 22.460 1.00 47.19 189 ASP A O 1
ATOM 1561 N N . SER A 1 190 ? 13.359 -19.862 23.656 1.00 44.19 190 SER A N 1
ATOM 1562 C CA . SER A 1 190 ? 14.106 -19.954 24.910 1.00 44.19 190 SER A CA 1
ATOM 1563 C C . SER A 1 190 ? 13.174 -20.553 25.964 1.00 44.19 190 SER A C 1
ATOM 1565 O O . SER A 1 190 ? 12.855 -19.921 26.971 1.00 44.19 190 SER A O 1
ATOM 1567 N N . GLY A 1 191 ? 12.654 -21.747 25.673 1.00 46.16 191 GLY A N 1
ATOM 1568 C CA . GLY A 1 191 ? 12.001 -22.598 26.657 1.00 46.16 191 GLY A CA 1
ATOM 1569 C C . GLY A 1 191 ? 13.079 -23.250 27.512 1.00 46.16 191 GLY A C 1
ATOM 1570 O O . GLY A 1 191 ? 13.776 -24.154 27.063 1.00 46.16 191 GLY A O 1
ATOM 1571 N N . SER A 1 192 ? 13.244 -22.738 28.725 1.00 46.91 192 SER A N 1
ATOM 1572 C CA . SER A 1 192 ? 14.022 -23.340 29.803 1.00 46.91 192 SER A CA 1
ATOM 1573 C C . SER A 1 192 ? 13.663 -24.817 29.993 1.00 46.91 192 SER A C 1
ATOM 1575 O O . SER A 1 192 ? 12.490 -25.148 30.168 1.00 46.91 192 SER A O 1
ATOM 1577 N N . VAL A 1 193 ? 14.676 -25.685 30.001 1.00 51.53 193 VAL A N 1
ATOM 1578 C CA . VAL A 1 193 ? 14.576 -27.072 30.476 1.00 51.53 193 VAL A CA 1
ATOM 1579 C C . VAL A 1 193 ? 14.293 -27.045 31.983 1.00 51.53 193 VAL A C 1
ATOM 1581 O O . VAL A 1 193 ? 15.062 -26.406 32.702 1.00 51.53 193 VAL A O 1
ATOM 1584 N N . PRO A 1 194 ? 13.240 -27.709 32.490 1.00 64.88 194 PRO A N 1
ATOM 1585 C CA . PRO A 1 194 ? 13.108 -27.971 33.911 1.00 64.88 194 PRO A CA 1
ATOM 1586 C C . PRO A 1 194 ? 13.744 -29.324 34.253 1.00 64.88 194 PRO A C 1
ATOM 1588 O O . PRO A 1 194 ? 13.277 -30.365 33.791 1.00 64.88 194 PRO A O 1
ATOM 1591 N N . ALA A 1 195 ? 14.789 -29.289 35.075 1.00 52.06 195 ALA A N 1
ATOM 1592 C CA . ALA A 1 195 ? 15.059 -30.251 36.144 1.00 52.06 195 ALA A CA 1
ATOM 1593 C C . ALA A 1 195 ? 16.053 -29.606 37.115 1.00 52.06 195 ALA A C 1
ATOM 1595 O O . ALA A 1 195 ? 17.156 -29.239 36.652 1.00 52.06 195 ALA A O 1
#

Mean predicted aligned error: 10.14 Å

pLDDT: mean 76.56, std 13.99, range [42.84, 93.75]